Protein AF-A0A2N2MP91-F1 (afdb_monomer)

Radius of gyration: 28.56 Å; Cα contacts (8 Å, |Δi|>4): 167; chains: 1; bounding box: 73×35×79 Å

Structure (mmCIF, N/CA/C/O backbone):
data_AF-A0A2N2MP91-F1
#
_entry.id   AF-A0A2N2MP91-F1
#
loop_
_atom_site.group_PDB
_atom_site.id
_atom_site.type_symbol
_atom_site.label_atom_id
_atom_site.label_alt_id
_atom_site.label_comp_id
_atom_site.label_asym_id
_atom_site.label_entity_id
_atom_site.label_seq_id
_atom_site.pdbx_PDB_ins_code
_atom_site.Cartn_x
_atom_site.Cartn_y
_atom_site.Cartn_z
_atom_site.occupancy
_atom_site.B_iso_or_equiv
_atom_site.auth_seq_id
_atom_site.auth_comp_id
_atom_site.auth_asym_id
_atom_site.auth_atom_id
_atom_site.pdbx_PDB_model_num
ATOM 1 N N . VAL A 1 1 ? 3.089 -12.077 19.848 1.00 57.41 1 VAL A N 1
ATOM 2 C CA . VAL A 1 1 ? 3.506 -12.140 18.416 1.00 57.41 1 VAL A CA 1
ATOM 3 C C . VAL A 1 1 ? 3.934 -10.777 17.869 1.00 57.41 1 VAL A C 1
ATOM 5 O O . VAL A 1 1 ? 5.002 -10.706 17.272 1.00 57.41 1 VAL A O 1
ATOM 8 N N . ALA A 1 2 ? 3.186 -9.692 18.105 1.00 65.25 2 ALA A N 1
ATOM 9 C CA . ALA A 1 2 ? 3.577 -8.343 17.670 1.00 65.25 2 ALA A CA 1
ATOM 10 C C . ALA A 1 2 ? 4.986 -7.928 18.133 1.00 65.25 2 ALA A C 1
ATOM 12 O O . ALA A 1 2 ? 5.815 -7.537 17.311 1.00 65.25 2 ALA A O 1
ATOM 13 N N . ASN A 1 3 ? 5.299 -8.138 19.416 1.00 70.06 3 ASN A N 1
ATOM 14 C CA . ASN A 1 3 ? 6.624 -7.853 19.978 1.00 70.06 3 ASN A CA 1
ATOM 15 C C . ASN A 1 3 ? 7.754 -8.630 19.280 1.00 70.06 3 ASN A C 1
ATOM 17 O O . ASN A 1 3 ? 8.846 -8.097 19.103 1.00 70.06 3 ASN A O 1
ATOM 21 N N . HIS A 1 4 ? 7.496 -9.851 18.798 1.00 68.69 4 HIS A N 1
ATOM 22 C CA . HIS A 1 4 ? 8.467 -10.627 18.019 1.00 68.69 4 HIS A CA 1
ATOM 23 C C . HIS A 1 4 ? 8.709 -10.029 16.621 1.00 68.69 4 HIS A C 1
ATOM 25 O O . HIS A 1 4 ? 9.855 -9.900 16.196 1.00 68.69 4 HIS A O 1
ATOM 31 N N . ILE A 1 5 ? 7.652 -9.598 15.922 1.00 70.38 5 ILE A N 1
ATOM 32 C CA . ILE A 1 5 ? 7.752 -8.928 14.609 1.00 70.38 5 ILE A CA 1
ATOM 33 C C . ILE A 1 5 ? 8.513 -7.602 14.725 1.00 70.38 5 ILE A C 1
ATOM 35 O O . ILE A 1 5 ? 9.327 -7.266 13.864 1.00 70.38 5 ILE A O 1
ATOM 39 N N . ILE A 1 6 ? 8.286 -6.856 15.806 1.00 76.19 6 ILE A N 1
ATOM 40 C CA . ILE A 1 6 ? 8.938 -5.565 16.036 1.00 76.19 6 ILE A CA 1
ATOM 41 C C . ILE A 1 6 ? 10.420 -5.743 16.403 1.00 76.19 6 ILE A C 1
ATOM 43 O O . ILE A 1 6 ? 11.246 -4.955 15.942 1.00 76.19 6 ILE A O 1
ATOM 47 N N . SER A 1 7 ? 10.778 -6.781 17.168 1.00 72.38 7 SER A N 1
ATOM 48 C CA . SER A 1 7 ? 12.131 -6.969 17.728 1.00 72.38 7 SER A CA 1
ATOM 49 C C . SER A 1 7 ? 13.070 -7.873 16.918 1.00 72.38 7 SER A C 1
ATOM 51 O O . SER A 1 7 ? 14.279 -7.840 17.138 1.00 72.38 7 SER A O 1
ATOM 53 N N . MET A 1 8 ? 12.571 -8.662 15.960 1.00 77.19 8 MET A N 1
ATOM 54 C CA . MET A 1 8 ? 13.404 -9.617 15.211 1.00 77.19 8 MET A CA 1
ATOM 55 C C . MET A 1 8 ? 14.538 -8.955 14.408 1.00 77.19 8 MET A C 1
ATOM 57 O O . MET A 1 8 ? 14.463 -7.792 14.023 1.00 77.19 8 MET A O 1
ATOM 61 N N . LYS A 1 9 ? 15.6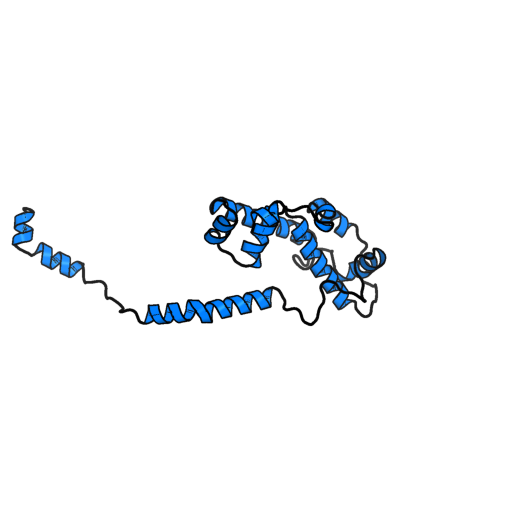02 -9.688 14.065 1.00 73.38 9 LYS A N 1
ATOM 62 C CA . LYS A 1 9 ? 16.703 -9.128 13.260 1.00 73.38 9 LYS A CA 1
ATOM 63 C C . LYS A 1 9 ? 16.199 -8.612 11.901 1.00 73.38 9 LYS A C 1
ATOM 65 O O . LYS A 1 9 ? 15.430 -9.297 11.226 1.00 73.38 9 LYS A O 1
ATOM 70 N N . LYS A 1 10 ? 16.628 -7.406 11.500 1.00 72.94 10 LYS A N 1
ATOM 71 C CA . LYS A 1 10 ? 16.296 -6.820 10.186 1.00 72.94 10 LYS A CA 1
ATOM 72 C C . LYS A 1 10 ? 16.736 -7.741 9.052 1.00 72.94 10 LYS A C 1
ATOM 74 O O . LYS A 1 10 ? 17.845 -8.280 9.077 1.00 72.94 10 LYS A O 1
ATOM 79 N N . ARG A 1 11 ? 15.873 -7.907 8.050 1.00 74.44 11 ARG A N 1
ATOM 80 C CA . ARG A 1 11 ? 16.184 -8.662 6.826 1.00 74.44 11 ARG A CA 1
ATOM 81 C C . ARG A 1 11 ? 16.702 -7.742 5.715 1.00 74.44 11 ARG A C 1
ATOM 83 O O . ARG A 1 11 ? 16.520 -6.531 5.771 1.00 74.44 11 ARG A O 1
ATOM 90 N N . LYS A 1 12 ? 17.309 -8.330 4.673 1.00 67.94 12 LYS A N 1
ATOM 91 C CA . LYS A 1 12 ? 17.984 -7.614 3.563 1.00 67.94 12 LYS A CA 1
ATOM 92 C C . LYS A 1 12 ? 17.154 -6.490 2.916 1.00 67.94 12 LYS A C 1
ATOM 94 O O . LYS A 1 12 ? 17.726 -5.510 2.456 1.00 67.94 12 LYS A O 1
ATOM 99 N N . PHE A 1 13 ? 15.827 -6.617 2.853 1.00 67.44 13 PHE A N 1
ATOM 100 C CA . PHE A 1 13 ? 14.965 -5.571 2.285 1.00 67.44 13 PHE A CA 1
ATOM 101 C C . PHE A 1 13 ? 14.770 -4.377 3.227 1.00 67.44 13 PHE A C 1
ATOM 103 O O . PHE A 1 13 ? 14.778 -3.244 2.764 1.00 67.44 13 PHE A O 1
ATOM 1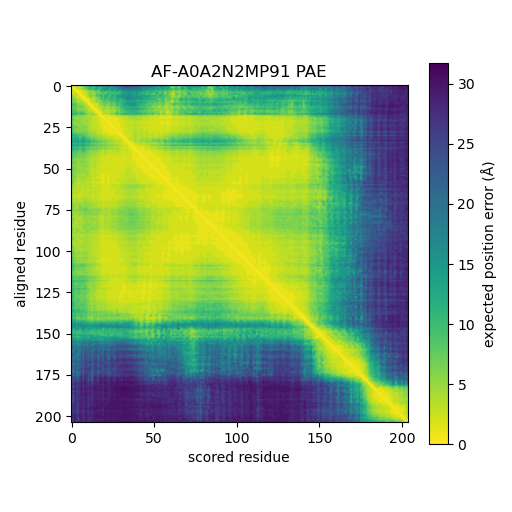10 N N . GLU A 1 14 ? 14.697 -4.605 4.542 1.00 68.81 14 GLU A N 1
ATOM 111 C CA . GLU A 1 14 ? 14.592 -3.539 5.556 1.00 68.81 14 GLU A CA 1
ATOM 112 C C . GLU A 1 14 ? 15.872 -2.706 5.683 1.00 68.81 14 GLU A C 1
ATOM 114 O O . GLU A 1 14 ? 15.853 -1.619 6.247 1.00 68.81 14 GLU A O 1
ATOM 119 N N . THR A 1 15 ? 17.005 -3.235 5.217 1.00 72.25 15 THR A N 1
ATOM 120 C CA . THR A 1 15 ? 18.270 -2.493 5.177 1.00 72.25 15 THR A CA 1
ATOM 121 C C . THR A 1 15 ? 18.437 -1.697 3.887 1.00 72.25 15 THR A C 1
ATOM 123 O O . THR A 1 15 ? 19.196 -0.736 3.879 1.00 72.25 15 THR A O 1
ATOM 126 N N . ARG A 1 16 ? 17.757 -2.095 2.802 1.00 71.81 16 ARG A N 1
ATOM 127 C CA . ARG A 1 16 ? 17.850 -1.451 1.480 1.00 71.81 16 ARG A CA 1
ATOM 128 C C . ARG A 1 16 ? 16.812 -0.347 1.275 1.00 71.81 16 ARG A C 1
ATOM 130 O O . ARG A 1 16 ? 17.097 0.601 0.563 1.00 71.81 16 ARG A O 1
ATOM 137 N N . ILE A 1 17 ? 15.632 -0.482 1.880 1.00 76.94 17 ILE A N 1
ATOM 138 C CA . ILE A 1 17 ? 14.547 0.504 1.829 1.00 76.94 17 ILE A CA 1
ATOM 139 C C . ILE A 1 17 ? 14.280 0.932 3.269 1.00 76.94 17 ILE A C 1
ATOM 141 O O . ILE A 1 17 ? 13.867 0.100 4.079 1.00 76.94 17 ILE A O 1
ATOM 145 N N . GLN A 1 18 ? 14.582 2.189 3.595 1.00 77.38 18 GLN A N 1
ATOM 146 C CA . GLN A 1 18 ? 14.573 2.676 4.980 1.00 77.38 18 GLN A CA 1
ATOM 147 C C . GLN A 1 18 ? 13.577 3.811 5.214 1.00 77.38 18 GLN A C 1
ATOM 149 O O . GLN A 1 18 ? 12.973 3.873 6.282 1.00 77.38 18 GLN A O 1
ATOM 154 N N . ASP A 1 19 ? 13.378 4.664 4.216 1.00 90.44 19 ASP A N 1
ATOM 155 C CA . ASP A 1 19 ? 12.538 5.851 4.294 1.00 90.44 19 ASP A CA 1
ATOM 156 C C . ASP A 1 19 ? 11.898 6.156 2.936 1.00 90.44 19 ASP A C 1
ATOM 158 O O . ASP A 1 19 ? 12.260 5.582 1.904 1.00 90.44 19 ASP A O 1
ATOM 162 N N . PHE A 1 20 ? 10.884 7.017 2.961 1.00 90.12 20 PHE A N 1
ATOM 163 C CA . PHE A 1 20 ? 10.125 7.373 1.770 1.00 90.12 20 PHE A CA 1
ATOM 164 C C . PHE A 1 20 ? 10.909 8.286 0.835 1.00 90.12 20 PHE A C 1
ATOM 166 O O . PHE A 1 20 ? 10.848 8.065 -0.368 1.00 90.12 20 PHE A O 1
ATOM 173 N N . ASP A 1 21 ? 11.644 9.265 1.363 1.00 94.00 21 ASP A N 1
ATOM 174 C CA . ASP A 1 21 ? 12.338 10.268 0.553 1.00 94.00 21 ASP A CA 1
ATOM 175 C C . ASP A 1 21 ? 13.370 9.600 -0.358 1.00 94.00 21 ASP A C 1
ATOM 177 O O . ASP A 1 21 ? 13.284 9.703 -1.578 1.00 94.00 21 ASP A O 1
ATOM 181 N N . THR A 1 22 ? 14.266 8.795 0.216 1.00 92.56 22 THR A N 1
ATOM 182 C CA . THR A 1 22 ? 15.289 8.055 -0.531 1.00 92.56 22 THR A CA 1
ATOM 183 C C . THR A 1 22 ? 14.655 7.117 -1.554 1.00 92.56 22 THR A C 1
ATOM 185 O O . THR A 1 22 ? 15.086 7.055 -2.704 1.00 92.56 22 THR A O 1
ATOM 188 N N . TYR A 1 23 ? 13.619 6.374 -1.155 1.00 90.12 23 TYR A N 1
ATOM 189 C CA . TYR A 1 23 ? 12.976 5.403 -2.036 1.00 90.12 23 TYR A CA 1
ATOM 190 C C . TYR A 1 23 ? 12.260 6.074 -3.215 1.00 90.12 23 TYR A C 1
ATOM 192 O O . TYR A 1 23 ? 12.375 5.617 -4.352 1.00 90.12 23 TYR A O 1
ATOM 200 N N . VAL A 1 24 ? 11.556 7.175 -2.959 1.00 91.12 24 VAL A N 1
ATOM 201 C CA . VAL A 1 24 ? 10.849 7.943 -3.983 1.00 91.12 24 VAL A CA 1
ATOM 202 C C . VAL A 1 24 ? 11.834 8.643 -4.914 1.00 91.12 24 VAL A C 1
ATOM 204 O O . VAL A 1 24 ? 11.686 8.506 -6.125 1.00 91.12 24 VAL A O 1
ATOM 207 N N . SER A 1 25 ? 12.883 9.283 -4.392 1.00 93.38 25 SER A N 1
ATOM 208 C CA . SER A 1 25 ? 13.921 9.901 -5.226 1.00 93.38 25 SER A CA 1
ATOM 209 C C . SER A 1 25 ? 14.614 8.885 -6.134 1.00 93.38 25 SER A C 1
ATOM 211 O O . SER A 1 25 ? 14.856 9.171 -7.304 1.00 93.38 25 SER A O 1
ATOM 213 N N . LEU A 1 26 ? 14.879 7.668 -5.638 1.00 90.50 26 LEU A N 1
ATOM 214 C CA . LEU A 1 26 ? 15.394 6.582 -6.474 1.00 90.50 26 LEU A CA 1
ATOM 215 C C . LEU A 1 26 ? 14.423 6.242 -7.602 1.00 90.50 26 LEU A C 1
ATOM 217 O O . LEU A 1 26 ? 14.852 6.110 -8.739 1.00 90.50 26 LEU A O 1
ATOM 221 N N . ILE A 1 27 ? 13.126 6.123 -7.303 1.00 89.75 27 ILE A N 1
ATOM 222 C CA . ILE A 1 27 ? 12.087 5.853 -8.302 1.00 89.75 27 ILE A CA 1
ATOM 223 C C . ILE A 1 27 ? 12.038 6.967 -9.349 1.00 89.75 27 ILE A C 1
ATOM 225 O O . ILE A 1 27 ? 11.935 6.658 -10.534 1.00 89.75 27 ILE A O 1
ATOM 229 N N . GLU A 1 28 ? 12.069 8.231 -8.943 1.00 91.94 28 GLU A N 1
ATOM 230 C CA . GLU A 1 28 ? 12.007 9.387 -9.845 1.00 91.94 28 GLU A CA 1
ATOM 231 C C . GLU A 1 28 ? 13.238 9.510 -10.743 1.00 91.94 28 GLU A C 1
ATOM 233 O O . GLU A 1 28 ? 13.107 9.931 -11.888 1.00 91.94 28 GLU A O 1
ATOM 238 N N . ALA A 1 29 ? 14.407 9.083 -10.264 1.00 92.56 29 ALA A N 1
ATOM 239 C CA . ALA A 1 29 ? 15.647 9.099 -11.034 1.00 92.56 29 ALA A CA 1
ATOM 240 C C . ALA A 1 29 ? 15.734 7.997 -12.108 1.00 92.56 29 ALA A C 1
ATOM 242 O O . ALA A 1 29 ? 16.631 8.041 -12.951 1.00 92.56 29 ALA A O 1
ATOM 243 N N . LEU A 1 30 ? 14.846 6.993 -12.086 1.00 91.12 30 LEU A N 1
ATOM 244 C CA . LEU A 1 30 ? 14.868 5.924 -13.086 1.00 91.12 30 LEU A CA 1
ATOM 245 C C . LEU A 1 30 ? 14.405 6.444 -14.456 1.00 91.12 30 LEU A C 1
ATOM 247 O O . LEU A 1 30 ? 13.352 7.087 -14.520 1.00 91.12 30 LEU A O 1
ATOM 251 N N . PRO A 1 31 ? 15.119 6.095 -15.544 1.00 92.81 31 PRO A N 1
ATOM 252 C CA . PRO A 1 31 ? 14.673 6.366 -16.904 1.00 92.81 31 PRO A CA 1
ATOM 253 C C . PRO A 1 31 ? 13.266 5.829 -17.179 1.00 92.81 31 PRO A C 1
ATOM 255 O O . PRO A 1 31 ? 12.840 4.820 -16.605 1.00 92.81 31 PRO A O 1
ATOM 258 N N . ASP A 1 32 ? 12.563 6.530 -18.064 1.00 92.19 32 ASP A N 1
ATOM 259 C CA . ASP A 1 32 ? 11.206 6.217 -18.500 1.00 92.19 32 ASP A CA 1
ATOM 260 C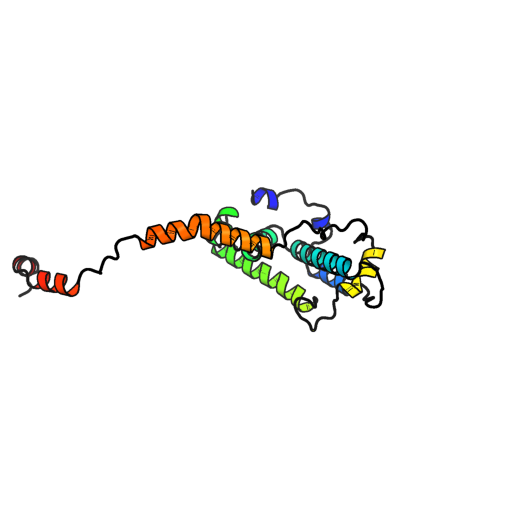 C . ASP A 1 32 ? 11.226 5.782 -19.977 1.00 92.19 32 ASP A C 1
ATOM 262 O O . ASP A 1 32 ? 11.118 6.601 -20.888 1.00 92.19 32 ASP A O 1
ATOM 266 N N . ASP A 1 33 ? 11.400 4.482 -20.212 1.00 91.81 33 ASP A N 1
ATOM 267 C CA . ASP A 1 33 ? 11.486 3.838 -21.527 1.00 91.81 33 ASP A CA 1
ATOM 268 C C . ASP A 1 33 ? 10.135 3.204 -21.922 1.00 91.81 33 ASP A C 1
ATOM 270 O O . ASP A 1 33 ? 10.011 1.985 -22.055 1.00 91.81 33 ASP A O 1
ATOM 274 N N . ARG A 1 34 ? 9.076 4.007 -22.094 1.00 84.75 34 ARG A N 1
ATOM 275 C CA . ARG A 1 34 ? 7.711 3.485 -22.383 1.00 84.75 34 ARG A CA 1
ATOM 276 C C . ARG A 1 34 ? 7.595 2.741 -23.709 1.00 84.75 34 ARG A C 1
ATOM 278 O O . ARG A 1 34 ? 6.727 1.871 -23.829 1.00 84.75 34 ARG A O 1
ATOM 285 N N . ASP A 1 35 ? 8.475 3.081 -24.647 1.00 88.50 35 ASP A N 1
ATOM 286 C CA . ASP A 1 35 ? 8.582 2.485 -25.980 1.00 88.50 35 ASP A CA 1
ATOM 287 C C . ASP A 1 35 ? 9.304 1.129 -25.961 1.00 88.50 35 ASP A C 1
ATOM 289 O O . ASP A 1 35 ? 9.373 0.441 -26.980 1.00 88.50 35 ASP A O 1
ATOM 293 N N . PHE A 1 36 ? 9.843 0.714 -24.808 1.00 91.88 36 PHE A N 1
ATOM 294 C CA . PHE A 1 36 ? 10.452 -0.598 -24.662 1.00 91.88 36 PHE A CA 1
ATOM 295 C C . PHE A 1 36 ? 9.417 -1.708 -24.895 1.00 91.88 36 PHE A C 1
ATOM 297 O O . PHE A 1 36 ? 8.456 -1.876 -24.136 1.00 91.88 36 PHE A O 1
ATOM 304 N N . ALA A 1 37 ? 9.641 -2.490 -25.950 1.00 91.44 37 ALA A N 1
ATOM 305 C CA . ALA A 1 37 ? 8.806 -3.623 -26.313 1.00 91.44 37 ALA A CA 1
ATOM 306 C C . ALA A 1 37 ? 9.313 -4.908 -25.644 1.00 91.44 37 ALA A C 1
ATOM 308 O O . ALA A 1 37 ? 10.474 -5.289 -25.792 1.00 91.44 37 ALA A O 1
ATOM 309 N N . HIS A 1 38 ? 8.422 -5.603 -24.938 1.00 93.00 38 HIS A N 1
ATOM 310 C CA . HIS A 1 38 ? 8.687 -6.907 -24.333 1.00 93.00 38 HIS A CA 1
ATOM 311 C C . HIS A 1 38 ? 7.420 -7.773 -24.418 1.00 93.00 38 HIS A C 1
ATOM 313 O O . HIS A 1 38 ? 6.336 -7.239 -24.177 1.00 93.00 38 HIS A O 1
ATOM 319 N N . PRO A 1 39 ? 7.511 -9.083 -24.723 1.00 92.06 39 PRO A N 1
ATOM 320 C CA . PRO A 1 39 ? 6.332 -9.954 -24.817 1.00 92.06 39 PRO A CA 1
ATOM 321 C C . PRO A 1 39 ? 5.510 -9.969 -23.518 1.00 92.06 39 PRO A C 1
ATOM 323 O O . PRO A 1 39 ? 4.294 -9.838 -23.556 1.00 92.06 39 PRO A O 1
ATOM 326 N N . ASP A 1 40 ? 6.180 -10.001 -22.363 1.00 90.81 40 ASP A N 1
ATOM 327 C CA . ASP A 1 40 ? 5.529 -10.028 -21.041 1.00 90.81 40 ASP A CA 1
ATOM 328 C C . ASP A 1 40 ? 5.289 -8.635 -20.423 1.00 90.81 40 ASP A C 1
ATOM 330 O O . ASP A 1 40 ? 5.242 -8.493 -19.200 1.00 90.81 40 ASP A O 1
ATOM 334 N N . ARG A 1 41 ? 5.193 -7.573 -21.236 1.00 90.56 41 ARG A N 1
ATOM 335 C CA . ARG A 1 41 ? 5.141 -6.171 -20.764 1.00 90.56 41 ARG A CA 1
ATOM 336 C C . ARG A 1 41 ? 4.092 -5.934 -19.674 1.00 90.56 41 ARG A C 1
ATOM 338 O O . ARG A 1 41 ? 4.391 -5.281 -18.678 1.00 90.56 41 ARG A O 1
ATOM 345 N N . GLU A 1 42 ? 2.888 -6.473 -19.838 1.00 87.62 42 GLU A N 1
ATOM 346 C CA . GLU A 1 42 ? 1.789 -6.299 -18.879 1.00 87.62 42 GLU A CA 1
ATOM 347 C C . GLU A 1 42 ? 2.079 -6.981 -17.536 1.00 87.62 42 GLU A C 1
ATOM 349 O O . GLU A 1 42 ? 1.944 -6.363 -16.477 1.00 87.62 42 GLU A O 1
ATOM 354 N N . ILE A 1 43 ? 2.561 -8.227 -17.579 1.00 86.88 43 ILE A N 1
ATOM 355 C CA . ILE A 1 43 ? 2.930 -9.003 -16.389 1.00 86.88 43 ILE A CA 1
ATOM 356 C C . ILE A 1 43 ? 4.061 -8.296 -15.636 1.00 86.88 43 ILE A C 1
ATOM 358 O O . ILE A 1 43 ? 3.991 -8.129 -14.419 1.00 86.88 43 ILE A O 1
ATOM 362 N N . LEU A 1 44 ? 5.082 -7.819 -16.353 1.00 89.50 44 LEU A N 1
ATOM 363 C CA . LEU A 1 44 ? 6.209 -7.099 -15.760 1.00 89.50 44 LEU A CA 1
ATOM 364 C C . LEU A 1 44 ? 5.792 -5.743 -15.174 1.00 89.50 44 LEU A C 1
ATOM 366 O O . LEU A 1 44 ? 6.281 -5.359 -14.109 1.00 89.50 44 LEU A O 1
ATOM 370 N N . ALA A 1 45 ? 4.864 -5.026 -15.812 1.00 89.38 45 ALA A N 1
ATOM 371 C CA . ALA A 1 45 ? 4.309 -3.794 -15.256 1.00 89.38 45 ALA A CA 1
ATOM 372 C C . ALA A 1 45 ? 3.556 -4.058 -13.941 1.00 89.38 45 ALA A C 1
ATOM 374 O O . ALA A 1 45 ? 3.702 -3.299 -12.979 1.00 89.38 45 ALA A O 1
ATOM 375 N N . GLU A 1 46 ? 2.782 -5.143 -13.864 1.00 84.31 46 GLU A N 1
ATOM 376 C CA . GLU A 1 46 ? 2.081 -5.550 -12.644 1.00 84.31 46 GLU A CA 1
ATOM 377 C C . GLU A 1 46 ? 3.037 -6.024 -11.538 1.00 84.31 46 GLU A C 1
ATOM 379 O O . GLU A 1 46 ? 2.867 -5.665 -10.367 1.00 84.31 46 GLU A O 1
ATOM 384 N N . GLU A 1 47 ? 4.082 -6.758 -11.909 1.00 84.50 47 GLU A N 1
ATOM 385 C CA . GLU A 1 47 ? 5.164 -7.180 -11.023 1.00 84.50 47 GLU A CA 1
ATOM 386 C C . GLU A 1 47 ? 5.857 -5.961 -10.389 1.00 84.50 47 GLU A C 1
ATOM 388 O O . GLU A 1 47 ? 6.040 -5.900 -9.169 1.00 84.50 47 GLU A O 1
ATOM 393 N N . LEU A 1 48 ? 6.177 -4.945 -11.200 1.00 87.75 48 LEU A N 1
ATOM 394 C CA . LEU A 1 48 ? 6.762 -3.687 -10.735 1.00 87.75 48 LEU A CA 1
ATOM 395 C C . LEU A 1 48 ? 5.813 -2.883 -9.860 1.00 87.75 48 LEU A C 1
ATOM 397 O O . LEU A 1 48 ? 6.228 -2.372 -8.821 1.00 87.75 48 LEU A O 1
ATOM 401 N N . LYS A 1 49 ? 4.540 -2.784 -10.245 1.00 86.06 49 LYS A N 1
ATOM 402 C CA . LYS A 1 49 ? 3.505 -2.121 -9.446 1.00 86.06 49 LYS A CA 1
ATOM 403 C C . LYS A 1 49 ? 3.413 -2.759 -8.060 1.00 86.06 49 LYS A C 1
ATOM 405 O O . LYS A 1 49 ? 3.472 -2.053 -7.055 1.00 86.06 49 LYS A O 1
ATOM 410 N N . THR A 1 50 ? 3.341 -4.087 -8.000 1.00 81.69 50 THR A N 1
ATOM 411 C CA . THR A 1 50 ? 3.260 -4.835 -6.739 1.00 81.69 50 THR A CA 1
ATOM 412 C C . THR A 1 50 ? 4.527 -4.664 -5.910 1.00 81.69 50 THR A C 1
ATOM 414 O O . THR A 1 50 ? 4.448 -4.312 -4.732 1.00 81.69 50 THR A O 1
ATOM 417 N N . GLY A 1 51 ? 5.700 -4.822 -6.526 1.00 82.19 51 GLY A N 1
ATOM 418 C CA . GLY A 1 51 ? 6.984 -4.593 -5.867 1.00 82.19 51 GLY A CA 1
ATOM 419 C C . GLY A 1 51 ? 7.119 -3.174 -5.316 1.00 82.19 51 GLY A C 1
ATOM 420 O O . GLY A 1 51 ? 7.589 -2.996 -4.194 1.00 82.19 51 GLY A O 1
ATOM 421 N N . CYS A 1 52 ? 6.636 -2.173 -6.054 1.00 85.56 52 CYS A N 1
ATOM 422 C CA . CYS A 1 52 ? 6.657 -0.779 -5.632 1.00 85.56 52 CYS A CA 1
ATOM 423 C C . CYS A 1 52 ? 5.760 -0.535 -4.412 1.00 85.56 52 CYS A C 1
ATOM 425 O O . CYS A 1 52 ? 6.218 0.059 -3.437 1.00 85.56 52 CYS A O 1
ATOM 427 N N . VAL A 1 53 ? 4.527 -1.057 -4.415 1.00 84.12 53 VAL A N 1
ATOM 428 C CA . VAL A 1 53 ? 3.612 -0.981 -3.260 1.00 84.12 53 VAL A CA 1
ATOM 429 C C . VAL A 1 53 ? 4.219 -1.660 -2.030 1.00 84.12 53 VAL A C 1
ATOM 431 O O . VAL A 1 53 ? 4.159 -1.110 -0.929 1.00 84.12 53 VAL A O 1
ATOM 434 N N . MET A 1 54 ? 4.862 -2.819 -2.206 1.00 84.25 54 MET A N 1
ATOM 435 C CA . MET A 1 54 ? 5.591 -3.476 -1.120 1.00 84.25 54 MET A CA 1
ATOM 436 C C . MET A 1 54 ? 6.751 -2.609 -0.622 1.00 84.25 54 MET A C 1
ATOM 438 O O . MET A 1 54 ? 6.916 -2.461 0.585 1.00 84.25 54 MET A O 1
ATOM 442 N N . GLY A 1 55 ? 7.512 -1.976 -1.519 1.00 84.38 55 GLY A N 1
ATOM 443 C CA . GLY A 1 55 ? 8.564 -1.024 -1.160 1.00 84.38 55 GLY A CA 1
ATOM 444 C C . GLY A 1 55 ? 8.050 0.161 -0.337 1.00 84.38 55 GLY A C 1
ATOM 445 O O . GLY A 1 55 ? 8.623 0.456 0.707 1.00 84.38 55 GLY A O 1
ATOM 446 N N . MET A 1 56 ? 6.908 0.750 -0.709 1.00 84.88 56 MET A N 1
ATOM 447 C CA . MET A 1 56 ? 6.272 1.832 0.062 1.00 84.88 56 MET A CA 1
ATOM 448 C C . MET A 1 56 ? 5.901 1.395 1.487 1.00 84.88 56 MET A C 1
ATOM 450 O O . MET A 1 56 ? 6.077 2.155 2.438 1.00 84.88 56 MET A O 1
ATOM 454 N N . LEU A 1 57 ? 5.433 0.154 1.670 1.00 85.69 57 LEU A N 1
ATOM 455 C CA . LEU A 1 57 ? 5.197 -0.403 3.008 1.00 85.69 57 LEU A CA 1
ATOM 456 C C . LEU A 1 57 ? 6.500 -0.576 3.796 1.00 85.69 57 LEU A C 1
ATOM 458 O O . LEU A 1 57 ? 6.504 -0.430 5.022 1.00 85.69 57 LEU A O 1
ATOM 462 N N . MET A 1 58 ? 7.607 -0.886 3.116 1.00 85.50 58 MET A N 1
ATOM 463 C CA . MET A 1 58 ? 8.915 -1.036 3.753 1.00 85.50 58 MET A CA 1
ATOM 464 C C . MET A 1 58 ? 9.487 0.290 4.268 1.00 85.50 58 MET A C 1
ATOM 466 O O . MET A 1 58 ? 10.220 0.258 5.254 1.00 85.50 58 MET A O 1
ATOM 470 N N . CYS A 1 59 ? 9.094 1.427 3.689 1.00 88.12 59 CYS A N 1
ATOM 471 C CA . CYS A 1 59 ? 9.458 2.767 4.165 1.00 88.12 59 CYS A CA 1
ATOM 472 C C . CYS A 1 59 ? 8.819 3.136 5.518 1.00 88.12 59 CYS A C 1
ATOM 474 O O . CYS A 1 59 ? 9.321 4.010 6.222 1.00 88.12 59 CYS A O 1
ATOM 476 N N . LEU A 1 60 ? 7.717 2.484 5.914 1.00 87.56 60 LEU A N 1
ATOM 477 C CA . LEU A 1 60 ? 7.203 2.603 7.280 1.00 87.56 60 LEU A CA 1
ATOM 478 C C . LEU A 1 60 ? 8.122 1.863 8.252 1.00 87.56 60 LEU A C 1
ATOM 480 O O . LEU A 1 60 ? 8.590 0.751 7.966 1.00 87.56 60 LEU A O 1
ATOM 484 N N . ASN A 1 61 ? 8.293 2.419 9.456 1.00 90.38 61 ASN A N 1
ATOM 485 C CA . ASN A 1 61 ? 8.918 1.657 10.532 1.00 90.38 61 ASN A CA 1
ATOM 486 C C . ASN A 1 61 ? 8.044 0.442 10.895 1.00 90.38 61 ASN A C 1
ATOM 488 O O . ASN A 1 61 ? 6.867 0.371 10.547 1.00 90.38 61 ASN A O 1
ATOM 492 N N . ARG A 1 62 ? 8.607 -0.547 11.590 1.00 88.44 62 ARG A N 1
ATOM 493 C CA . ARG A 1 62 ? 7.911 -1.822 11.840 1.00 88.44 62 ARG A CA 1
ATOM 494 C C . ARG A 1 62 ? 6.580 -1.667 12.565 1.00 88.44 62 ARG A C 1
ATOM 496 O O . ARG A 1 62 ? 5.620 -2.333 12.192 1.00 88.44 62 ARG A O 1
ATOM 503 N N . THR A 1 63 ? 6.525 -0.801 13.572 1.00 90.75 63 THR A N 1
ATOM 504 C CA . THR A 1 63 ? 5.302 -0.551 14.338 1.00 90.75 63 THR A CA 1
ATOM 505 C C . THR A 1 63 ? 4.252 0.113 13.458 1.00 90.75 63 THR A C 1
ATOM 507 O O . THR A 1 63 ? 3.124 -0.363 13.390 1.00 90.75 63 THR A O 1
ATOM 510 N N . GLU A 1 64 ? 4.629 1.154 12.715 1.00 91.38 64 GLU A N 1
ATOM 511 C CA . GLU A 1 64 ? 3.752 1.825 11.750 1.00 91.38 64 GLU A CA 1
ATOM 512 C C . GLU A 1 64 ? 3.245 0.859 10.674 1.00 91.38 64 GLU A C 1
ATOM 514 O O . GLU A 1 64 ? 2.053 0.837 10.377 1.00 91.38 64 GLU A O 1
ATOM 519 N N . ARG A 1 65 ? 4.124 0.009 10.134 1.00 90.00 65 ARG A N 1
ATOM 520 C CA . ARG A 1 65 ? 3.780 -1.008 9.135 1.00 90.00 65 ARG A CA 1
ATOM 521 C C . ARG A 1 65 ? 2.790 -2.020 9.691 1.00 90.00 65 ARG A C 1
ATOM 523 O O . ARG A 1 65 ? 1.816 -2.342 9.020 1.00 90.00 65 ARG A O 1
ATOM 530 N N . LEU A 1 66 ? 3.016 -2.508 10.908 1.00 89.38 66 LEU A N 1
ATOM 531 C CA . LEU A 1 66 ? 2.123 -3.466 11.551 1.00 89.38 66 LEU A CA 1
ATOM 532 C C . LEU A 1 66 ? 0.751 -2.839 11.827 1.00 89.38 66 LEU A C 1
ATOM 534 O O . LEU A 1 66 ? -0.265 -3.435 11.485 1.00 89.38 66 LEU A O 1
ATOM 538 N N . VAL A 1 67 ? 0.715 -1.612 12.354 1.00 91.38 67 VAL A N 1
ATOM 539 C CA . VAL A 1 67 ? -0.530 -0.856 12.551 1.00 91.38 67 VAL A CA 1
ATOM 540 C C . VAL A 1 67 ? -1.255 -0.634 11.221 1.00 91.38 67 VAL A C 1
ATOM 542 O O . VAL A 1 67 ? -2.464 -0.840 11.149 1.00 91.38 67 VAL A O 1
ATOM 545 N N . PHE A 1 68 ? -0.537 -0.244 10.164 1.00 87.19 68 PHE A N 1
ATOM 546 C CA . PHE A 1 68 ? -1.112 -0.040 8.836 1.00 87.19 68 PHE A CA 1
ATOM 547 C C . PHE A 1 68 ? -1.702 -1.336 8.272 1.00 87.19 68 PHE A C 1
ATOM 549 O O . PHE A 1 68 ? -2.840 -1.331 7.818 1.00 87.19 68 PHE A O 1
ATOM 556 N N . LEU A 1 69 ? -0.980 -2.457 8.340 1.00 82.81 69 LEU A N 1
ATOM 557 C CA . LEU A 1 69 ? -1.492 -3.746 7.873 1.00 82.81 69 LEU A CA 1
ATOM 558 C C . LEU A 1 69 ? -2.738 -4.171 8.660 1.00 82.81 69 LEU A C 1
ATOM 560 O O . LEU A 1 69 ? -3.754 -4.503 8.059 1.00 82.81 69 LEU A O 1
ATOM 564 N N . LEU A 1 70 ? -2.704 -4.095 9.992 1.00 83.44 70 LEU A N 1
ATOM 565 C CA . LEU A 1 70 ? -3.845 -4.473 10.829 1.00 83.44 70 LEU A CA 1
ATOM 566 C C . LEU A 1 70 ? -5.062 -3.579 10.567 1.00 83.44 70 LEU A C 1
ATOM 568 O O . LEU A 1 70 ? -6.147 -4.080 10.296 1.00 83.44 70 LEU A O 1
ATOM 572 N N . GLY A 1 71 ? -4.892 -2.258 10.620 1.00 81.44 71 GLY A N 1
ATOM 573 C CA . GLY A 1 71 ? -6.017 -1.324 10.576 1.00 81.44 71 GLY A CA 1
ATOM 574 C C . GLY A 1 71 ? -6.443 -0.871 9.177 1.00 81.44 71 GLY A C 1
ATOM 575 O O . GLY A 1 71 ? -7.601 -0.517 8.979 1.00 81.44 71 GLY A O 1
ATOM 576 N N . ALA A 1 72 ? -5.537 -0.807 8.199 1.00 77.38 72 ALA A N 1
ATOM 577 C CA . ALA A 1 72 ? -5.849 -0.354 6.837 1.00 77.38 72 ALA A CA 1
ATOM 578 C C . ALA A 1 72 ? -6.057 -1.505 5.851 1.00 77.38 72 ALA A C 1
ATOM 580 O O . ALA A 1 72 ? -6.858 -1.343 4.938 1.00 77.38 72 ALA A O 1
ATOM 581 N N . VAL A 1 73 ? -5.367 -2.638 6.028 1.00 76.12 73 VAL A N 1
ATOM 582 C CA . VAL A 1 73 ? -5.515 -3.798 5.135 1.00 76.12 73 VAL A CA 1
ATOM 583 C C . VAL A 1 73 ? -6.508 -4.804 5.707 1.00 76.12 73 VAL A C 1
ATOM 585 O O . VAL A 1 73 ? -7.447 -5.170 5.018 1.00 76.12 73 VAL A O 1
ATOM 588 N N . PHE A 1 74 ? -6.358 -5.210 6.969 1.00 77.81 74 PHE A N 1
ATOM 589 C CA . PHE A 1 74 ? -7.228 -6.223 7.584 1.00 77.81 74 PHE A CA 1
ATOM 590 C C . PHE A 1 74 ? -8.469 -5.660 8.290 1.00 77.81 74 PHE A C 1
ATOM 592 O O . PHE A 1 74 ? -9.265 -6.431 8.814 1.00 77.81 74 PHE A O 1
ATOM 599 N N . GLY A 1 75 ? -8.640 -4.335 8.336 1.00 78.12 75 GLY A N 1
ATOM 600 C CA . GLY A 1 75 ? -9.826 -3.703 8.926 1.00 78.12 75 GLY A CA 1
ATOM 601 C C . GLY A 1 75 ? -9.978 -3.897 10.441 1.00 78.12 75 GLY A C 1
ATOM 602 O O . GLY A 1 75 ? -11.071 -3.726 10.973 1.00 78.12 75 GLY A O 1
ATOM 603 N N . ILE A 1 76 ? -8.900 -4.241 11.152 1.00 84.25 76 ILE A N 1
ATOM 604 C CA . ILE A 1 76 ? -8.928 -4.469 12.599 1.00 84.25 76 ILE A CA 1
ATOM 605 C C . ILE A 1 76 ? -9.294 -3.177 13.339 1.00 84.25 76 ILE A C 1
ATOM 607 O O . ILE A 1 76 ? -8.740 -2.103 13.075 1.00 84.25 76 ILE A O 1
ATOM 611 N N . THR A 1 77 ? -10.217 -3.295 14.297 1.00 85.25 77 THR A N 1
ATOM 612 C CA . THR A 1 77 ? -10.669 -2.174 15.128 1.00 85.25 77 THR A CA 1
ATOM 613 C C . THR A 1 77 ? -9.561 -1.681 16.055 1.00 85.25 77 THR A C 1
ATOM 615 O O . THR A 1 77 ? -8.612 -2.394 16.381 1.00 85.25 77 THR A O 1
ATOM 618 N N . ASP A 1 78 ? -9.689 -0.446 16.531 1.00 85.81 78 ASP A N 1
ATOM 619 C CA . ASP A 1 78 ? -8.731 0.120 17.476 1.00 85.81 78 ASP A CA 1
ATOM 620 C C . ASP A 1 78 ? -8.715 -0.603 18.827 1.00 85.81 78 ASP A C 1
ATOM 622 O O . ASP A 1 78 ? -7.675 -0.623 19.470 1.00 85.81 78 ASP A O 1
ATOM 626 N N . ALA A 1 79 ? -9.827 -1.208 19.251 1.00 89.50 79 ALA A N 1
ATOM 627 C CA . ALA A 1 79 ? -9.889 -2.014 20.461 1.00 89.50 79 ALA A CA 1
ATOM 628 C C . ALA A 1 79 ? -8.987 -3.251 20.354 1.00 89.50 79 ALA A C 1
ATOM 630 O O . ALA A 1 79 ? -8.099 -3.421 21.186 1.00 89.50 79 ALA A O 1
ATOM 631 N N . VAL A 1 80 ? -9.164 -4.044 19.294 1.00 87.81 80 VAL A N 1
ATOM 632 C CA . VAL A 1 80 ? -8.393 -5.275 19.059 1.00 87.81 80 VAL A CA 1
ATOM 633 C C . VAL A 1 80 ? -6.937 -4.952 18.721 1.00 87.81 80 VAL A C 1
ATOM 635 O O . VAL A 1 80 ? -6.012 -5.564 19.247 1.00 87.81 80 VAL A O 1
ATOM 638 N N . GLY A 1 81 ? -6.709 -3.955 17.863 1.00 88.81 81 GLY A N 1
ATOM 639 C CA . GLY A 1 81 ? -5.364 -3.551 17.463 1.00 88.81 81 GLY A CA 1
ATOM 640 C C . GLY A 1 81 ? -4.539 -2.972 18.615 1.00 88.81 81 GLY A C 1
ATOM 641 O O . GLY A 1 81 ? -3.333 -3.203 18.677 1.00 88.81 81 GLY A O 1
ATOM 642 N N . ALA A 1 82 ? -5.174 -2.240 19.535 1.00 91.75 82 ALA A N 1
ATOM 643 C CA . ALA A 1 82 ? -4.511 -1.697 20.717 1.00 91.75 82 ALA A CA 1
ATOM 644 C C . ALA A 1 82 ? -4.132 -2.784 21.724 1.00 91.75 82 ALA A C 1
ATOM 646 O O . ALA A 1 82 ? -3.018 -2.753 22.240 1.00 91.75 82 ALA A O 1
ATOM 647 N N . GLU A 1 83 ? -5.017 -3.756 21.952 1.00 89.50 83 GLU A N 1
ATOM 648 C CA . GLU A 1 83 ? -4.735 -4.920 22.795 1.00 89.50 83 GLU A CA 1
ATOM 649 C C . GLU A 1 83 ? -3.569 -5.742 22.232 1.00 89.50 83 GLU A C 1
ATOM 651 O O . GLU A 1 83 ? -2.593 -5.998 22.932 1.00 89.50 83 GLU A O 1
ATOM 656 N N . LEU A 1 84 ? -3.604 -6.060 20.933 1.00 89.12 84 LEU A N 1
ATOM 657 C CA . LEU A 1 84 ? -2.575 -6.867 20.269 1.00 89.12 84 LEU A CA 1
ATOM 658 C C . LEU A 1 84 ? -1.183 -6.212 20.275 1.00 89.12 84 LEU A C 1
ATOM 660 O O . LEU A 1 84 ? -0.169 -6.913 20.215 1.00 89.12 84 LEU A O 1
ATOM 664 N N . LEU A 1 85 ? -1.136 -4.877 20.300 1.00 87.88 85 LEU A N 1
ATOM 665 C CA . LEU A 1 85 ? 0.097 -4.088 20.313 1.00 87.88 85 LEU A CA 1
ATOM 666 C C . LEU A 1 85 ? 0.469 -3.548 21.698 1.00 87.88 85 LEU A C 1
ATOM 668 O O . LEU A 1 85 ? 1.463 -2.833 21.789 1.00 87.88 85 LEU A O 1
ATOM 672 N N . GLU A 1 86 ? -0.302 -3.861 22.743 1.00 91.69 86 GLU A N 1
ATOM 673 C CA . GLU A 1 86 ? -0.081 -3.377 24.114 1.00 91.69 86 GLU A CA 1
ATOM 674 C C . GLU A 1 86 ? 0.036 -1.834 24.191 1.00 91.69 86 GLU A C 1
ATOM 676 O O . GLU A 1 86 ? 0.873 -1.267 24.893 1.00 91.69 86 GLU A O 1
ATOM 681 N N . VAL A 1 87 ? -0.820 -1.123 23.446 1.00 92.88 87 VAL A N 1
ATOM 682 C CA . VAL A 1 87 ? -0.901 0.351 23.433 1.00 92.88 87 VAL A CA 1
ATOM 683 C C . VAL A 1 87 ? -2.306 0.830 23.796 1.00 92.88 87 VAL A C 1
ATOM 685 O O . VAL A 1 87 ? -3.255 0.058 23.845 1.00 92.88 87 VAL A O 1
ATOM 688 N N . SER A 1 88 ? -2.494 2.134 24.012 1.00 96.94 88 SER A N 1
ATOM 689 C CA . SER A 1 88 ? -3.847 2.684 24.154 1.00 96.94 88 SER A CA 1
ATOM 690 C C . SER A 1 88 ? -4.582 2.745 22.806 1.00 96.94 88 SER A C 1
ATOM 692 O O . SER A 1 88 ? -3.970 2.998 21.764 1.00 96.94 88 SER A O 1
ATOM 694 N N . LYS A 1 89 ? -5.920 2.625 22.821 1.00 97.19 89 LYS A N 1
ATOM 695 C CA . LYS A 1 89 ? -6.774 2.795 21.621 1.00 97.19 89 LYS A CA 1
ATOM 696 C C . LYS A 1 89 ? -6.495 4.116 20.898 1.00 97.19 89 LYS A C 1
ATOM 698 O O . LYS A 1 89 ? -6.374 4.165 19.676 1.00 97.19 89 LYS A O 1
ATOM 703 N N . ALA A 1 90 ? -6.321 5.197 21.661 1.00 97.19 90 ALA A N 1
ATOM 704 C CA . ALA A 1 90 ? -5.983 6.509 21.117 1.00 97.19 90 ALA A CA 1
ATOM 705 C C . ALA A 1 90 ? -4.617 6.521 20.410 1.00 97.19 90 ALA A C 1
ATOM 707 O O . ALA A 1 90 ? -4.488 7.140 19.351 1.00 97.19 90 ALA A O 1
ATOM 708 N N . ASN A 1 91 ? -3.614 5.829 20.962 1.00 97.00 91 ASN A N 1
ATOM 709 C CA . ASN A 1 91 ? -2.304 5.709 20.329 1.00 97.00 91 ASN A CA 1
ATOM 710 C C . ASN A 1 91 ? -2.385 4.892 19.030 1.00 97.00 91 ASN A C 1
ATOM 712 O O . ASN A 1 91 ? -1.878 5.339 18.003 1.00 97.00 91 ASN A O 1
ATOM 716 N N . PHE A 1 92 ? -3.105 3.764 19.037 1.00 95.69 92 PHE A N 1
ATOM 717 C CA . PHE A 1 92 ? -3.343 2.958 17.834 1.00 95.69 92 PHE A CA 1
ATOM 718 C C . PHE A 1 92 ? -3.974 3.786 16.705 1.00 95.69 92 PHE A C 1
ATOM 720 O O . PHE A 1 92 ? -3.427 3.851 15.602 1.00 95.69 92 PHE A O 1
ATOM 727 N N . ARG A 1 93 ? -5.070 4.508 16.992 1.00 94.94 93 ARG A N 1
ATOM 728 C CA . ARG A 1 93 ? -5.738 5.381 16.007 1.00 94.94 93 ARG A CA 1
ATOM 729 C C . ARG A 1 93 ? -4.803 6.456 15.451 1.00 94.94 93 ARG A C 1
ATOM 731 O O . ARG A 1 93 ? -4.797 6.695 14.243 1.00 94.94 93 ARG A O 1
ATOM 738 N N . LYS A 1 94 ? -3.997 7.094 16.309 1.00 97.75 94 LYS A N 1
ATOM 739 C CA . LYS A 1 94 ? -3.018 8.108 15.883 1.00 97.75 94 LYS A CA 1
ATOM 740 C C . LYS A 1 94 ? -1.942 7.512 14.973 1.00 97.75 94 LYS A C 1
ATOM 742 O O . LYS A 1 94 ? -1.658 8.100 13.932 1.00 97.75 94 LYS A O 1
ATOM 747 N N . MET A 1 95 ? -1.366 6.362 15.329 1.00 97.25 95 MET A N 1
ATOM 748 C CA . MET A 1 95 ? -0.368 5.678 14.498 1.00 97.25 95 MET A CA 1
ATOM 749 C C . MET A 1 95 ? -0.946 5.265 13.141 1.00 97.25 95 MET A C 1
ATOM 751 O O . MET A 1 95 ? -0.309 5.495 12.113 1.00 97.25 95 MET A O 1
ATOM 755 N N . LEU A 1 96 ? -2.169 4.727 13.120 1.00 93.31 96 LEU A N 1
ATOM 756 C CA . LEU A 1 96 ? -2.845 4.319 11.889 1.00 93.31 96 LEU A CA 1
ATOM 757 C C . LEU A 1 96 ? -3.110 5.509 10.967 1.00 93.31 96 LEU A C 1
ATOM 759 O O . LEU A 1 96 ? -2.775 5.458 9.786 1.00 93.31 96 LEU A O 1
ATOM 763 N N . SER A 1 97 ? -3.663 6.593 11.516 1.00 92.69 97 SER A N 1
ATOM 764 C CA . SER A 1 97 ? -3.919 7.829 10.770 1.00 92.69 97 SER A CA 1
ATOM 765 C C . SER A 1 97 ? -2.634 8.393 10.155 1.00 92.69 97 SER A C 1
ATOM 767 O O . SER A 1 97 ? -2.575 8.633 8.949 1.00 92.69 97 SER A O 1
ATOM 769 N N . ARG A 1 98 ? -1.560 8.503 10.950 1.00 94.25 98 ARG A N 1
ATOM 770 C CA . ARG A 1 98 ? -0.253 8.979 10.470 1.00 94.25 98 ARG A CA 1
ATOM 771 C C . ARG A 1 98 ? 0.334 8.076 9.388 1.00 94.25 98 ARG A C 1
ATOM 773 O O . ARG A 1 98 ? 0.843 8.584 8.396 1.00 94.25 98 ARG A O 1
ATOM 780 N N . SER A 1 99 ? 0.243 6.757 9.551 1.00 89.00 99 SER A N 1
ATOM 781 C CA . SER A 1 99 ? 0.781 5.796 8.578 1.00 89.00 99 SER A CA 1
ATOM 782 C C . SER A 1 99 ? 0.027 5.856 7.246 1.00 89.00 99 SER A C 1
ATOM 784 O O . SER A 1 99 ? 0.658 5.856 6.190 1.00 89.00 99 SER A O 1
ATOM 786 N N . ARG A 1 100 ? -1.310 5.985 7.287 1.00 85.88 100 ARG A N 1
ATOM 787 C CA . ARG A 1 100 ? -2.146 6.211 6.095 1.00 85.88 100 ARG A CA 1
ATOM 788 C C . ARG A 1 100 ? -1.757 7.497 5.380 1.00 85.88 100 ARG A C 1
ATOM 790 O O . ARG A 1 100 ? -1.541 7.467 4.173 1.00 85.88 100 ARG A O 1
ATOM 797 N N . LEU A 1 101 ? -1.628 8.594 6.128 1.00 87.62 101 LEU A N 1
ATOM 798 C CA . LEU A 1 101 ? -1.260 9.888 5.564 1.00 87.62 101 LEU A CA 1
ATOM 799 C C . LEU A 1 101 ? 0.128 9.850 4.917 1.00 87.62 101 LEU A C 1
ATOM 801 O O . LEU A 1 101 ? 0.263 10.317 3.797 1.00 87.62 101 LEU A O 1
ATOM 805 N N . LYS A 1 102 ? 1.134 9.248 5.568 1.00 87.94 102 LYS A N 1
ATOM 806 C CA . LYS A 1 102 ? 2.483 9.096 4.993 1.00 87.94 102 LYS A CA 1
ATOM 807 C C . LYS A 1 102 ? 2.436 8.382 3.642 1.00 87.94 102 LYS A C 1
ATOM 809 O O . LYS A 1 102 ? 2.841 8.962 2.641 1.00 87.94 102 LYS A O 1
ATOM 814 N N . ILE A 1 103 ? 1.902 7.157 3.602 1.00 85.62 103 ILE A N 1
ATOM 815 C CA . ILE A 1 103 ? 1.829 6.378 2.356 1.00 85.62 103 ILE A CA 1
ATOM 816 C C . ILE A 1 103 ? 1.069 7.154 1.280 1.00 85.62 103 ILE A C 1
ATOM 818 O O . ILE A 1 103 ? 1.558 7.273 0.157 1.00 85.62 103 ILE A O 1
ATOM 822 N N . TYR A 1 104 ? -0.098 7.705 1.628 1.00 85.44 104 TYR A N 1
ATOM 823 C CA . TYR A 1 104 ? -0.917 8.453 0.684 1.00 85.44 104 TYR A CA 1
ATOM 824 C C . TYR A 1 104 ? -0.177 9.667 0.124 1.00 85.44 104 TYR A C 1
ATOM 826 O O . TYR A 1 104 ? -0.123 9.805 -1.090 1.00 85.44 104 TYR A O 1
ATOM 834 N N . SER A 1 105 ? 0.428 10.510 0.963 1.00 82.50 105 SER A N 1
ATOM 835 C CA . SER A 1 105 ? 1.094 11.737 0.514 1.00 82.50 105 SER A CA 1
ATOM 836 C C . SER A 1 105 ? 2.213 11.457 -0.489 1.00 82.50 105 SER A C 1
ATOM 838 O O . SER A 1 105 ? 2.234 12.069 -1.555 1.00 82.50 105 SER A O 1
ATOM 840 N N . TYR A 1 106 ? 3.093 10.490 -0.205 1.00 88.19 106 TYR A N 1
ATOM 841 C CA . TYR A 1 106 ? 4.179 10.145 -1.128 1.00 88.19 106 TYR A CA 1
ATOM 842 C C . TYR A 1 106 ? 3.662 9.500 -2.418 1.00 88.19 106 TYR A C 1
ATOM 844 O O . TYR A 1 106 ? 4.071 9.882 -3.514 1.00 88.19 106 TYR A O 1
ATOM 852 N N . MET A 1 107 ? 2.723 8.551 -2.324 1.00 82.81 107 MET A N 1
ATOM 853 C CA . MET A 1 107 ? 2.167 7.926 -3.528 1.00 82.81 107 MET A CA 1
ATOM 854 C C . MET A 1 107 ? 1.357 8.919 -4.370 1.00 82.81 107 MET A C 1
ATOM 856 O O . MET A 1 107 ? 1.434 8.874 -5.593 1.00 82.81 107 MET A O 1
ATOM 860 N N . ASN A 1 108 ? 0.613 9.830 -3.745 1.00 83.56 108 ASN A N 1
ATOM 861 C CA . ASN A 1 108 ? -0.150 10.874 -4.424 1.00 83.56 108 ASN A CA 1
ATOM 862 C C . ASN A 1 108 ? 0.752 11.919 -5.097 1.00 83.56 108 ASN A C 1
ATOM 864 O O . ASN A 1 108 ? 0.329 12.518 -6.083 1.00 83.56 108 ASN A O 1
ATOM 868 N N . GLY A 1 109 ? 1.974 12.123 -4.599 1.00 84.56 109 GLY A N 1
ATOM 869 C CA . GLY A 1 109 ? 2.961 13.015 -5.213 1.00 84.56 109 GLY A CA 1
ATOM 870 C C . GLY A 1 109 ? 3.647 12.437 -6.454 1.00 84.56 109 GLY A C 1
ATOM 871 O O . GLY A 1 109 ? 4.037 13.201 -7.327 1.00 84.56 109 GLY A O 1
ATOM 872 N N . VAL A 1 110 ? 3.770 11.105 -6.561 1.00 88.50 110 VAL A N 1
ATOM 873 C CA . VAL A 1 110 ? 4.619 10.480 -7.600 1.00 88.50 110 VAL A CA 1
ATOM 874 C C . VAL A 1 110 ? 3.924 9.414 -8.449 1.00 88.50 110 VAL A C 1
ATOM 876 O O . VAL A 1 110 ? 4.216 9.283 -9.635 1.00 88.50 110 VAL A O 1
ATOM 879 N N . CYS A 1 111 ? 2.994 8.632 -7.901 1.00 85.38 111 CYS A N 1
ATOM 880 C CA . CYS A 1 111 ? 2.428 7.461 -8.575 1.00 85.38 111 CYS A CA 1
ATOM 881 C C . CYS A 1 111 ? 1.181 7.798 -9.406 1.00 85.38 111 CYS A C 1
ATOM 883 O O . CYS A 1 111 ? 0.218 8.364 -8.885 1.00 85.38 111 CYS A O 1
ATOM 885 N N . CYS A 1 112 ? 1.144 7.366 -10.673 1.00 86.38 112 CYS A N 1
ATOM 886 C CA . CYS A 1 112 ? -0.005 7.593 -11.557 1.00 86.38 112 CYS A CA 1
ATOM 887 C C . CYS A 1 112 ? -1.258 6.790 -11.198 1.00 86.38 112 CYS A C 1
ATOM 889 O O . CYS A 1 112 ? -2.368 7.172 -11.561 1.00 86.38 112 CYS A O 1
ATOM 891 N N . HIS A 1 113 ? -1.087 5.661 -10.506 1.00 83.38 113 HIS A N 1
ATOM 892 C CA . HIS A 1 113 ? -2.200 4.815 -10.077 1.00 83.38 113 HIS A CA 1
ATOM 893 C C . HIS A 1 113 ? -2.971 5.425 -8.902 1.00 83.38 113 HIS A C 1
ATOM 895 O O . HIS A 1 113 ? -4.114 5.044 -8.673 1.00 83.38 113 HIS A O 1
ATOM 901 N N . VAL A 1 114 ? -2.356 6.367 -8.179 1.00 78.88 114 VAL A N 1
ATOM 902 C CA . VAL A 1 114 ? -3.011 7.136 -7.112 1.00 78.88 114 VAL A CA 1
ATOM 903 C C . VAL A 1 114 ? -3.493 8.481 -7.644 1.00 78.88 114 VAL A C 1
ATOM 905 O O . VAL A 1 114 ? -4.652 8.830 -7.449 1.00 78.88 114 VAL A O 1
ATOM 908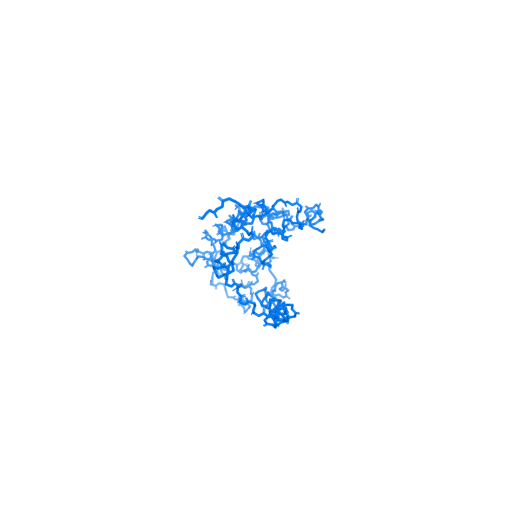 N N . ASN A 1 115 ? -2.645 9.202 -8.380 1.00 78.19 115 ASN A N 1
ATOM 909 C CA . ASN A 1 115 ? -3.003 10.461 -9.025 1.00 78.19 115 ASN A CA 1
ATOM 910 C C . ASN A 1 115 ? -2.587 10.428 -10.498 1.00 78.19 115 ASN A C 1
ATOM 912 O O . ASN A 1 115 ? -1.401 10.456 -10.819 1.00 78.19 115 ASN A O 1
ATOM 916 N N . LYS A 1 116 ? -3.576 10.408 -11.399 1.00 82.56 116 LYS A N 1
ATOM 917 C CA . LYS A 1 116 ? -3.381 10.241 -12.851 1.00 82.56 116 LYS A CA 1
ATOM 918 C C . LYS A 1 116 ? -2.463 11.294 -13.486 1.00 82.56 116 LYS A C 1
ATOM 920 O O . LYS A 1 116 ? -1.852 11.004 -14.515 1.00 82.56 116 LYS A O 1
ATOM 925 N N . ASN A 1 117 ? -2.344 12.472 -12.870 1.00 88.50 117 ASN A N 1
ATOM 926 C CA . ASN A 1 117 ? -1.514 13.574 -13.359 1.00 88.50 117 ASN A CA 1
ATOM 927 C C . ASN A 1 117 ? -0.015 13.356 -13.113 1.00 88.50 117 ASN A C 1
ATOM 929 O O . ASN A 1 117 ? 0.808 14.016 -13.741 1.00 88.50 117 ASN A O 1
ATOM 933 N N . ASN A 1 118 ? 0.358 12.430 -12.227 1.00 87.81 118 ASN A N 1
ATOM 934 C CA . ASN A 1 118 ? 1.763 12.156 -11.952 1.00 87.81 118 ASN A CA 1
ATOM 935 C C . ASN A 1 118 ? 2.438 11.455 -13.135 1.00 87.81 118 ASN A C 1
ATOM 937 O O . ASN A 1 118 ? 1.769 10.696 -13.840 1.00 87.81 118 ASN A O 1
ATOM 941 N N . PRO A 1 119 ? 3.757 11.624 -13.339 1.00 88.81 119 PRO A N 1
ATOM 942 C CA . PRO A 1 119 ? 4.458 11.094 -14.507 1.00 88.81 119 PRO A CA 1
ATOM 943 C C . PRO A 1 119 ? 4.873 9.622 -14.377 1.00 88.81 119 PRO A C 1
ATOM 945 O O . PRO A 1 119 ? 4.989 8.950 -15.396 1.00 88.81 119 PRO A O 1
ATOM 948 N N . CYS A 1 120 ? 5.048 9.077 -13.167 1.00 92.44 120 CYS A N 1
ATOM 949 C CA . CYS A 1 120 ? 5.556 7.712 -12.989 1.00 92.44 120 CYS A CA 1
ATOM 950 C C . CYS A 1 120 ? 4.632 6.675 -13.642 1.00 92.44 120 CYS A C 1
ATOM 952 O O . CYS A 1 120 ? 3.470 6.567 -13.257 1.00 92.44 120 CYS A O 1
ATOM 954 N N . ARG A 1 121 ? 5.143 5.882 -14.590 1.00 90.75 121 ARG A N 1
ATOM 955 C CA . ARG A 1 121 ? 4.447 4.735 -15.197 1.00 90.75 121 ARG A CA 1
ATOM 956 C C . ARG A 1 121 ? 5.253 3.463 -14.946 1.00 90.75 121 ARG A C 1
ATOM 958 O O . ARG A 1 121 ? 6.458 3.461 -15.163 1.00 90.75 121 ARG A O 1
ATOM 965 N N . CYS A 1 122 ? 4.606 2.382 -14.504 1.00 91.94 122 CYS A N 1
ATOM 966 C CA . CYS A 1 122 ? 5.290 1.099 -14.288 1.00 91.94 122 CYS A CA 1
ATOM 967 C C . CYS A 1 122 ? 5.883 0.548 -15.591 1.00 91.94 122 CYS A C 1
ATOM 969 O O . CYS A 1 122 ? 7.015 0.079 -15.592 1.00 91.94 122 CYS A O 1
ATOM 971 N N . GLU A 1 123 ? 5.149 0.682 -16.697 1.00 92.75 123 GLU A N 1
ATOM 972 C CA . GLU A 1 123 ? 5.574 0.246 -18.032 1.00 92.75 123 GLU A CA 1
ATOM 973 C C . GLU A 1 123 ? 6.883 0.901 -18.480 1.00 92.75 123 GLU A C 1
ATOM 975 O O . GLU A 1 123 ? 7.762 0.233 -19.011 1.00 92.75 123 GLU A O 1
ATOM 980 N N . GLY A 1 124 ? 7.041 2.190 -18.179 1.00 93.69 124 GLY A N 1
ATOM 981 C CA . GLY A 1 124 ? 8.246 2.953 -18.484 1.00 93.69 124 GLY A CA 1
ATOM 982 C C . GLY A 1 124 ? 9.490 2.510 -17.722 1.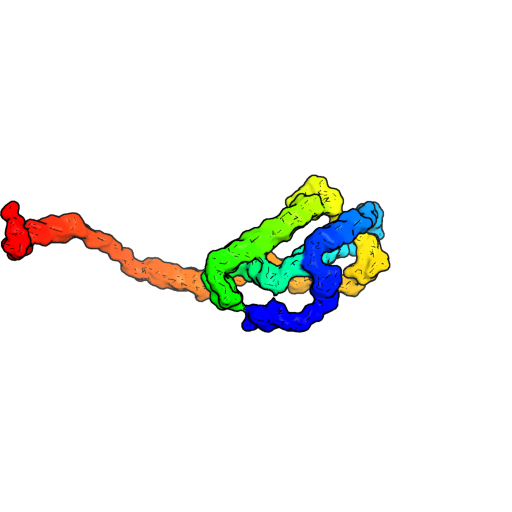00 93.69 124 GLY A C 1
ATOM 983 O O . GLY A 1 124 ? 10.601 2.852 -18.097 1.00 93.69 124 GLY A O 1
ATOM 984 N N . LYS A 1 125 ? 9.329 1.730 -16.650 1.00 94.00 125 LYS A N 1
ATOM 985 C CA . LYS A 1 125 ? 10.439 1.316 -15.782 1.00 94.00 125 LYS A CA 1
ATOM 986 C C . LYS A 1 125 ? 10.879 -0.122 -16.023 1.00 94.00 125 LYS A C 1
ATOM 988 O O . LYS A 1 125 ? 11.860 -0.556 -15.428 1.00 94.00 125 LYS A O 1
ATOM 993 N N . ILE A 1 126 ? 10.185 -0.862 -16.891 1.00 94.75 126 ILE A N 1
ATOM 994 C CA . ILE A 1 126 ? 10.449 -2.286 -17.137 1.00 94.75 126 ILE A CA 1
ATOM 995 C C . ILE A 1 126 ? 11.901 -2.510 -17.555 1.00 94.75 126 ILE A C 1
ATOM 997 O O . ILE A 1 126 ? 12.596 -3.293 -16.911 1.00 94.75 126 ILE A O 1
ATOM 1001 N N . LYS A 1 127 ? 12.367 -1.794 -18.583 1.00 95.19 127 LYS A N 1
ATOM 1002 C CA . LYS A 1 127 ? 13.726 -1.931 -19.119 1.00 95.19 127 LYS A CA 1
ATOM 1003 C C . LYS A 1 127 ? 14.785 -1.737 -18.034 1.00 95.19 127 LYS A C 1
ATOM 1005 O O . LYS A 1 127 ? 15.568 -2.645 -17.773 1.00 95.19 127 LYS A O 1
ATOM 1010 N N . THR A 1 128 ? 14.729 -0.611 -17.327 1.00 93.75 128 THR A N 1
ATOM 1011 C CA . THR A 1 128 ? 15.665 -0.291 -16.245 1.00 93.75 128 THR A CA 1
ATOM 1012 C C . THR A 1 128 ? 15.671 -1.357 -15.147 1.00 93.75 128 THR A C 1
ATOM 1014 O O . THR A 1 128 ? 16.728 -1.781 -14.687 1.00 93.75 128 THR A O 1
ATOM 1017 N N . PHE A 1 129 ? 14.503 -1.847 -14.720 1.00 90.94 129 PHE A N 1
ATOM 1018 C CA . PHE A 1 129 ? 14.443 -2.883 -13.684 1.00 90.94 129 PHE A CA 1
ATOM 1019 C C . PHE A 1 129 ? 14.949 -4.254 -14.163 1.00 90.94 129 PHE A C 1
ATOM 1021 O O . PHE A 1 129 ? 15.458 -5.015 -13.334 1.00 90.94 129 PHE A O 1
ATOM 1028 N N . LEU A 1 130 ? 14.829 -4.573 -15.458 1.00 93.06 130 LEU A N 1
ATOM 1029 C CA . LEU A 1 130 ? 15.437 -5.765 -16.061 1.00 93.06 130 LEU A CA 1
ATOM 1030 C C . LEU A 1 130 ? 16.963 -5.649 -16.086 1.00 93.06 130 LEU A C 1
ATOM 1032 O O . LEU A 1 130 ? 17.650 -6.560 -15.631 1.00 93.06 130 LEU A O 1
ATOM 1036 N N . GLU A 1 131 ? 17.491 -4.517 -16.556 1.00 93.12 131 GLU A N 1
ATOM 1037 C CA . GLU A 1 131 ? 18.935 -4.251 -16.635 1.00 93.12 131 GLU A CA 1
ATOM 1038 C C . GLU A 1 131 ? 19.600 -4.275 -15.252 1.00 93.12 131 GLU A C 1
ATOM 1040 O O . GLU A 1 131 ? 20.691 -4.817 -15.084 1.00 93.12 131 GLU A O 1
ATOM 1045 N N . LEU A 1 132 ? 18.906 -3.768 -14.228 1.00 88.06 132 LEU A N 1
ATOM 1046 C CA . LEU A 1 132 ? 19.351 -3.825 -12.833 1.00 88.06 132 LEU A CA 1
ATOM 1047 C C . LEU A 1 132 ? 19.157 -5.207 -12.174 1.00 88.06 132 LEU A C 1
ATOM 1049 O O . LEU A 1 132 ? 19.484 -5.373 -10.995 1.00 88.06 132 LEU A O 1
ATOM 1053 N N . GLY A 1 133 ? 18.584 -6.189 -12.879 1.00 87.62 133 GLY A N 1
ATOM 1054 C CA . GLY A 1 133 ? 18.295 -7.527 -12.347 1.00 87.62 133 GLY A CA 1
ATOM 1055 C C . GLY A 1 133 ? 17.297 -7.526 -11.182 1.00 87.62 133 GLY A C 1
ATOM 1056 O O . GLY A 1 133 ? 17.298 -8.431 -10.344 1.00 87.62 133 GLY A O 1
ATOM 1057 N N . MET A 1 134 ? 16.467 -6.487 -11.079 1.00 83.38 134 MET A N 1
ATOM 1058 C CA . MET A 1 134 ? 15.494 -6.323 -9.998 1.00 83.38 134 MET A CA 1
ATOM 1059 C C . MET A 1 134 ? 14.171 -7.044 -10.273 1.00 83.38 134 MET A C 1
ATOM 1061 O O . MET A 1 134 ? 13.412 -7.280 -9.326 1.00 83.38 134 MET A O 1
ATOM 1065 N N . ILE A 1 135 ? 13.908 -7.401 -11.531 1.00 86.38 135 ILE A N 1
ATOM 1066 C CA . ILE A 1 135 ? 12.829 -8.287 -11.982 1.00 86.38 135 ILE A CA 1
ATOM 1067 C C . ILE A 1 135 ? 13.401 -9.320 -12.962 1.00 86.38 135 ILE A C 1
ATOM 1069 O O . ILE A 1 135 ? 14.324 -9.013 -13.709 1.00 86.38 135 ILE A O 1
ATOM 1073 N N . ASP A 1 136 ? 12.865 -10.542 -12.943 1.00 87.19 136 ASP A N 1
ATOM 1074 C CA . ASP A 1 136 ? 13.225 -11.618 -13.878 1.00 87.19 136 ASP A CA 1
ATOM 1075 C C . ASP A 1 136 ? 11.935 -12.146 -14.526 1.00 87.19 136 ASP A C 1
ATOM 1077 O O . ASP A 1 136 ? 11.101 -12.707 -13.807 1.00 87.19 136 ASP A O 1
ATOM 1081 N N . PRO A 1 137 ? 11.753 -12.000 -15.852 1.00 86.56 137 PRO A N 1
ATOM 1082 C CA . PRO A 1 137 ? 10.565 -12.487 -16.554 1.00 86.56 137 PRO A CA 1
ATOM 1083 C C . PRO A 1 137 ? 10.353 -13.994 -16.404 1.00 86.56 137 PRO A C 1
ATOM 1085 O O . PRO A 1 137 ? 9.223 -14.467 -16.383 1.00 86.56 137 PRO A O 1
ATOM 1088 N N . ARG A 1 138 ? 11.436 -14.763 -16.243 1.00 86.88 138 ARG A N 1
ATOM 1089 C CA . ARG A 1 138 ? 11.376 -16.227 -16.106 1.00 86.88 138 ARG A CA 1
ATOM 1090 C C . ARG A 1 138 ? 11.037 -16.663 -14.686 1.00 86.88 138 ARG A C 1
ATOM 1092 O O . ARG A 1 138 ? 10.754 -17.835 -14.448 1.00 86.88 138 ARG A O 1
ATOM 1099 N N . LYS A 1 139 ? 11.129 -15.744 -13.723 1.00 85.06 139 LYS A N 1
ATOM 1100 C CA . LYS A 1 139 ? 10.891 -16.013 -12.307 1.00 85.06 139 LYS A CA 1
ATOM 1101 C C . LYS A 1 139 ? 10.188 -14.824 -11.644 1.00 85.06 139 LYS A C 1
ATOM 1103 O O . LYS A 1 139 ? 10.779 -14.183 -10.764 1.00 85.06 139 LYS A O 1
ATOM 1108 N N . PRO A 1 140 ? 8.931 -14.538 -12.031 1.00 78.56 140 PRO A N 1
ATOM 1109 C CA . PRO A 1 140 ? 8.143 -13.527 -11.349 1.00 78.56 140 PRO A CA 1
ATOM 1110 C C . PRO A 1 140 ? 8.016 -13.884 -9.863 1.00 78.56 140 PRO A C 1
ATOM 1112 O O . PRO A 1 140 ? 7.841 -15.041 -9.471 1.00 78.56 140 PRO A O 1
ATOM 1115 N N . ARG A 1 141 ? 8.172 -12.879 -9.005 1.00 79.94 141 ARG A N 1
ATOM 1116 C CA . ARG A 1 141 ? 8.076 -13.003 -7.549 1.00 79.94 141 ARG A CA 1
ATOM 1117 C C . ARG A 1 141 ? 6.639 -12.855 -7.075 1.00 79.94 141 ARG A C 1
ATOM 1119 O O . ARG A 1 141 ? 6.275 -13.524 -6.108 1.00 79.94 141 ARG A O 1
ATOM 1126 N N . PHE A 1 142 ? 5.866 -11.973 -7.706 1.00 78.12 142 PHE A N 1
ATOM 1127 C CA . PHE A 1 142 ? 4.523 -11.600 -7.265 1.00 78.12 142 PHE A CA 1
ATOM 1128 C C . PHE A 1 142 ? 3.432 -12.123 -8.191 1.00 78.12 142 PHE A C 1
ATOM 1130 O O . PHE A 1 142 ? 2.383 -12.540 -7.704 1.00 78.12 142 PHE A O 1
ATOM 1137 N N . HIS A 1 143 ? 3.676 -12.136 -9.500 1.00 75.38 143 HIS A N 1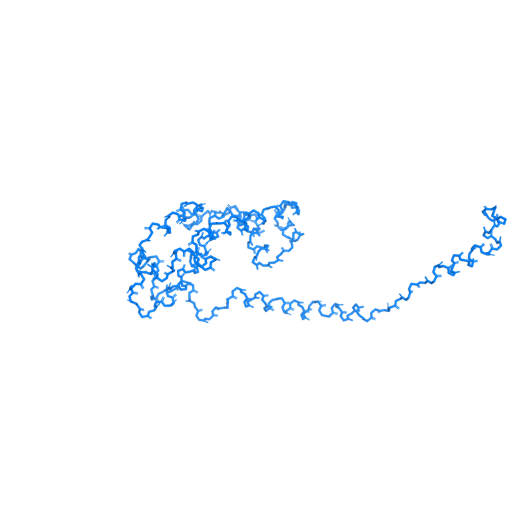
ATOM 1138 C CA . HIS A 1 143 ? 2.758 -12.730 -10.454 1.00 75.38 143 HIS A CA 1
ATOM 1139 C C . HIS A 1 143 ? 2.765 -14.252 -10.300 1.00 75.38 143 HIS A C 1
ATOM 1141 O O . HIS A 1 143 ? 3.719 -14.930 -10.687 1.00 75.38 143 HIS A O 1
ATOM 1147 N N . ARG A 1 144 ? 1.683 -1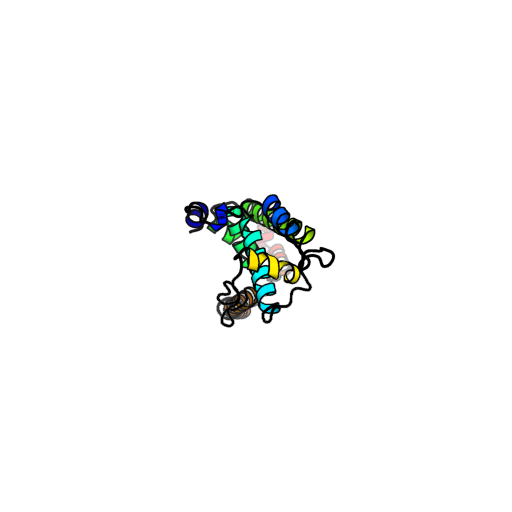4.777 -9.721 1.00 72.44 144 ARG A N 1
ATOM 1148 C CA . ARG A 1 144 ? 1.349 -16.197 -9.751 1.00 72.44 144 ARG A CA 1
ATOM 1149 C C . ARG A 1 144 ? -0.138 -16.360 -10.054 1.00 72.44 144 ARG A C 1
ATOM 1151 O O . ARG A 1 144 ? -0.942 -15.781 -9.319 1.00 72.44 144 ARG A O 1
ATOM 1158 N N . PRO A 1 145 ? -0.511 -17.109 -11.101 1.00 66.31 145 PRO A N 1
ATOM 1159 C CA . PRO A 1 145 ? -1.909 -17.257 -11.501 1.00 66.31 145 PRO A CA 1
ATOM 1160 C C . PRO A 1 145 ? -2.780 -17.907 -10.416 1.00 66.31 145 PRO A C 1
ATOM 1162 O O . PRO A 1 145 ? -3.983 -17.675 -10.383 1.00 66.31 145 PRO A O 1
ATOM 1165 N N . GLU A 1 146 ? -2.187 -18.674 -9.502 1.00 70.94 146 GLU A N 1
ATOM 1166 C CA . GLU A 1 146 ? -2.884 -19.341 -8.402 1.00 70.94 146 GLU A CA 1
ATOM 1167 C C . GLU A 1 146 ? -3.154 -18.463 -7.163 1.00 70.94 146 GLU A C 1
ATOM 1169 O O . GLU A 1 146 ? -3.844 -18.910 -6.247 1.00 70.94 146 GLU A O 1
ATOM 1174 N N . PHE A 1 147 ? -2.618 -17.237 -7.078 1.00 68.38 147 PHE A N 1
ATOM 1175 C CA . PHE A 1 147 ? -2.810 -16.391 -5.893 1.00 68.38 147 PHE A CA 1
ATOM 1176 C C . PHE A 1 147 ? -4.083 -15.538 -5.959 1.00 68.38 147 PHE A C 1
ATOM 1178 O O . PHE A 1 147 ? -4.343 -14.832 -6.932 1.00 68.38 147 PHE A O 1
ATOM 1185 N N . GLN A 1 148 ? -4.835 -15.522 -4.854 1.00 64.94 148 GLN A N 1
ATOM 1186 C CA . GLN A 1 148 ? -5.959 -14.607 -4.650 1.00 64.94 148 GLN A CA 1
ATOM 1187 C C . GLN A 1 148 ? -5.453 -13.190 -4.348 1.00 64.94 148 GLN A C 1
ATOM 1189 O O . GLN A 1 148 ? -4.490 -12.995 -3.597 1.00 64.94 148 GLN A O 1
ATOM 1194 N N . ARG A 1 149 ? -6.114 -12.163 -4.899 1.00 72.44 149 ARG A N 1
ATOM 1195 C CA . ARG A 1 149 ? -5.773 -10.770 -4.574 1.00 72.44 149 ARG A CA 1
ATOM 1196 C C . ARG A 1 149 ? -6.214 -10.462 -3.149 1.00 72.44 149 ARG A C 1
ATOM 1198 O O . ARG A 1 149 ? -7.231 -10.962 -2.685 1.00 72.44 149 ARG A O 1
ATOM 1205 N N . VAL A 1 150 ? -5.510 -9.541 -2.490 1.00 73.25 150 VAL A N 1
ATOM 1206 C CA . VAL A 1 150 ? -5.820 -9.111 -1.112 1.00 73.25 150 VAL A CA 1
ATOM 1207 C C . VAL A 1 150 ? -7.297 -8.738 -0.940 1.00 73.25 150 VAL A C 1
ATOM 1209 O O . VAL A 1 150 ? -7.918 -9.155 0.030 1.00 73.25 150 VAL A O 1
ATOM 1212 N N . LYS A 1 151 ? -7.875 -8.003 -1.899 1.00 72.69 151 LYS A N 1
ATOM 1213 C CA . LYS A 1 151 ? -9.297 -7.630 -1.863 1.00 72.69 151 LYS A CA 1
ATOM 1214 C C . LYS A 1 151 ? -10.241 -8.839 -1.896 1.00 72.69 151 LYS A C 1
ATOM 1216 O O . LYS A 1 151 ? -11.269 -8.791 -1.240 1.00 72.69 151 LYS A O 1
ATOM 1221 N N . ASP A 1 152 ? -9.885 -9.892 -2.630 1.00 76.38 152 ASP A N 1
ATOM 1222 C CA . ASP A 1 152 ? -10.743 -11.059 -2.838 1.00 76.38 152 ASP A CA 1
ATOM 1223 C C . ASP A 1 152 ? -10.760 -11.895 -1.542 1.00 76.38 152 ASP A C 1
ATOM 1225 O O . ASP A 1 152 ? -11.824 -12.224 -1.033 1.00 76.38 152 ASP A O 1
ATOM 1229 N N . VAL A 1 153 ? -9.594 -12.079 -0.906 1.00 75.12 153 VAL A N 1
ATOM 1230 C CA . VAL A 1 153 ? -9.474 -12.753 0.404 1.00 75.12 153 VAL A CA 1
ATOM 1231 C C . VAL A 1 153 ? -10.180 -11.986 1.525 1.00 75.12 153 VAL A C 1
ATOM 1233 O O . VAL A 1 153 ? -10.782 -12.594 2.407 1.00 75.12 153 VAL A O 1
ATOM 1236 N N . ILE A 1 154 ? -10.080 -10.650 1.541 1.00 72.81 154 ILE A N 1
ATOM 1237 C CA . ILE A 1 154 ? -10.764 -9.832 2.555 1.00 72.81 154 ILE A CA 1
ATOM 1238 C C . ILE A 1 154 ? -12.280 -9.993 2.427 1.00 72.81 154 ILE A C 1
ATOM 1240 O O . ILE A 1 154 ? -12.938 -10.169 3.446 1.00 72.81 154 ILE A O 1
ATOM 1244 N N . ILE A 1 155 ? -12.816 -9.952 1.204 1.00 71.25 155 ILE A N 1
ATOM 1245 C CA . ILE A 1 155 ? -14.251 -10.132 0.954 1.00 71.25 155 ILE A CA 1
ATOM 1246 C C . ILE A 1 155 ? -14.696 -11.528 1.397 1.00 71.25 155 ILE A C 1
ATOM 1248 O O . ILE A 1 155 ? -15.599 -11.623 2.217 1.00 71.25 155 ILE A O 1
ATOM 1252 N N . GLU A 1 156 ? -14.011 -12.588 0.958 1.00 71.00 156 GLU A N 1
ATOM 1253 C CA . GLU A 1 156 ? -14.347 -13.969 1.342 1.00 71.00 156 GLU A CA 1
ATOM 1254 C C . GLU A 1 156 ? -14.376 -14.163 2.864 1.00 71.00 156 GLU A C 1
ATOM 1256 O O . GLU A 1 156 ? -15.287 -14.790 3.395 1.00 71.00 156 GLU A O 1
ATOM 1261 N N . ARG A 1 157 ? -13.409 -13.589 3.593 1.00 68.50 157 ARG A N 1
ATOM 1262 C CA . ARG A 1 157 ? -13.363 -13.692 5.061 1.00 68.50 157 ARG A CA 1
ATOM 1263 C C . ARG A 1 157 ? -14.433 -12.869 5.767 1.00 68.50 157 ARG A C 1
ATOM 1265 O O . ARG A 1 157 ? -14.860 -13.255 6.852 1.00 68.50 157 ARG A O 1
ATOM 1272 N N . LEU A 1 158 ? -14.822 -11.727 5.202 1.00 65.12 158 LEU A N 1
ATOM 1273 C CA . LEU A 1 158 ? -15.942 -10.941 5.721 1.00 65.12 158 LEU A CA 1
ATOM 1274 C C . LEU A 1 158 ? -17.257 -11.693 5.507 1.00 65.12 158 LEU A C 1
ATOM 1276 O O . LEU A 1 158 ? -18.028 -11.814 6.453 1.00 65.12 158 LEU A O 1
ATOM 1280 N N . ASP A 1 159 ? -17.454 -12.276 4.325 1.00 69.56 159 ASP A N 1
ATOM 1281 C CA . ASP A 1 159 ? -18.622 -13.103 4.021 1.00 69.56 159 ASP A CA 1
ATOM 1282 C C . ASP A 1 159 ? -18.674 -14.346 4.924 1.00 69.56 159 ASP A C 1
ATOM 1284 O O . ASP A 1 159 ? -19.725 -14.671 5.474 1.00 69.56 159 ASP A O 1
ATOM 1288 N N . GLU A 1 160 ? -17.541 -15.022 5.148 1.00 72.75 160 GLU A N 1
ATOM 1289 C CA . GLU A 1 160 ? -17.453 -16.164 6.066 1.00 72.75 160 GLU A CA 1
ATOM 1290 C C . GLU A 1 160 ? -17.768 -15.757 7.511 1.00 72.75 160 GLU A C 1
ATOM 1292 O O . GLU A 1 160 ? -18.488 -16.476 8.206 1.00 72.75 160 GLU A O 1
ATOM 1297 N N . PHE A 1 161 ? -17.269 -14.605 7.970 1.00 67.81 161 PHE A N 1
ATOM 1298 C CA . PHE A 1 161 ? -17.586 -14.078 9.296 1.00 67.81 161 PHE A CA 1
ATOM 1299 C C . PHE A 1 161 ? -19.078 -13.761 9.434 1.00 67.81 161 PHE A C 1
ATOM 1301 O O . PHE A 1 161 ? -19.709 -14.151 10.425 1.00 67.81 161 PHE A O 1
ATOM 1308 N N . ASP A 1 162 ? -19.647 -13.097 8.430 1.00 65.62 162 ASP A N 1
ATOM 1309 C CA . ASP A 1 162 ? -21.060 -12.754 8.407 1.00 65.62 162 ASP A CA 1
ATOM 1310 C C . ASP A 1 162 ? -21.922 -14.016 8.445 1.00 65.62 162 ASP A C 1
ATOM 1312 O O . ASP A 1 162 ? -22.798 -14.129 9.299 1.00 65.62 162 ASP A O 1
ATOM 1316 N N . GLN A 1 163 ? -21.631 -15.006 7.603 1.00 71.75 163 GLN A N 1
ATOM 1317 C CA . GLN A 1 163 ? -22.378 -16.266 7.549 1.00 71.75 163 GLN A CA 1
ATOM 1318 C C . GLN A 1 163 ? -22.202 -17.120 8.811 1.00 71.75 163 GLN A C 1
ATOM 1320 O O . GLN A 1 163 ? -23.169 -17.689 9.313 1.00 71.75 163 GLN A O 1
ATOM 1325 N N . SER A 1 164 ? -20.980 -17.220 9.338 1.00 70.88 164 SER A N 1
ATOM 1326 C CA . SER A 1 164 ? -20.658 -18.181 10.402 1.00 70.88 164 SER A CA 1
ATOM 1327 C C . SER A 1 164 ? -20.945 -17.652 11.802 1.00 70.88 164 SER A C 1
ATOM 1329 O O . SER A 1 164 ? -21.259 -18.429 12.702 1.00 70.88 164 SER A O 1
ATOM 1331 N N . TYR A 1 165 ? -20.831 -16.339 12.010 1.00 59.53 165 TYR A N 1
ATOM 1332 C CA . TYR A 1 165 ? -20.904 -15.745 13.344 1.00 59.53 165 TYR A CA 1
ATOM 1333 C C . TYR A 1 165 ? -21.992 -14.683 13.451 1.00 59.53 165 TYR A C 1
ATOM 1335 O O . TYR A 1 165 ? -22.752 -14.687 14.421 1.00 59.53 165 TYR A O 1
ATOM 1343 N N . TYR A 1 166 ? -22.093 -13.779 12.475 1.00 54.22 166 TYR A N 1
ATOM 1344 C CA . TYR A 1 166 ? -22.955 -12.605 12.611 1.00 54.22 166 TYR A CA 1
ATOM 1345 C C . TYR A 1 166 ? -24.429 -12.892 12.295 1.00 54.22 166 TYR A C 1
ATOM 1347 O O . TYR A 1 166 ? -25.305 -12.516 13.073 1.00 54.22 166 TYR A O 1
ATOM 1355 N N . VAL A 1 167 ? -24.723 -13.602 11.203 1.00 69.06 167 VAL A N 1
ATOM 1356 C CA . VAL A 1 167 ? -26.084 -13.979 10.789 1.00 69.06 167 VAL A CA 1
ATOM 1357 C C . VAL A 1 167 ? -26.753 -14.896 11.821 1.00 69.06 167 VAL A C 1
ATOM 1359 O O . VAL A 1 167 ? -27.849 -14.544 12.259 1.00 69.06 167 VAL A O 1
ATOM 1362 N N . PRO A 1 168 ? -26.125 -15.984 12.314 1.00 73.06 168 PRO A N 1
ATOM 1363 C CA . PRO A 1 168 ? -26.732 -16.828 13.346 1.00 73.06 168 PRO A CA 1
ATOM 1364 C C . PRO A 1 168 ? -26.996 -16.067 14.651 1.00 73.06 168 PRO A C 1
ATOM 1366 O O . PRO A 1 168 ? -28.044 -16.236 15.277 1.00 73.06 168 PRO A O 1
ATOM 1369 N N . PHE A 1 169 ? -26.074 -15.179 15.043 1.00 64.31 169 PHE A N 1
ATOM 1370 C CA . PHE A 1 169 ? -26.263 -14.292 16.189 1.00 64.31 169 PHE A CA 1
ATOM 1371 C C . PHE A 1 169 ? -27.449 -13.338 15.981 1.00 64.31 169 PHE A C 1
ATOM 1373 O O . PHE A 1 169 ? -28.294 -13.208 16.866 1.00 64.31 169 PHE A O 1
ATOM 1380 N N . LEU A 1 170 ? -27.554 -12.698 14.814 1.00 57.12 170 LEU A N 1
ATOM 1381 C CA . LEU A 1 170 ? -28.664 -11.803 14.490 1.00 57.12 170 LEU A CA 1
ATOM 1382 C C . LEU A 1 170 ? -30.002 -12.540 14.407 1.00 57.12 170 LEU A C 1
ATOM 1384 O O . LEU A 1 170 ? -31.010 -11.994 14.845 1.00 57.12 170 LEU A O 1
ATOM 1388 N N . GLU A 1 171 ? -30.046 -13.760 13.878 1.00 74.44 171 GLU A N 1
ATOM 1389 C CA . GLU A 1 171 ? -31.254 -14.590 13.891 1.00 74.44 171 GLU A CA 1
ATOM 1390 C C . GLU A 1 171 ? -31.686 -14.940 15.315 1.00 74.44 171 GLU A C 1
ATOM 1392 O O . GLU A 1 171 ? -32.867 -14.823 15.645 1.00 74.44 171 GLU A O 1
ATOM 1397 N N . LEU A 1 172 ? -30.742 -15.324 16.178 1.00 66.62 172 LEU A N 1
ATOM 1398 C CA . LEU A 1 172 ? -31.004 -15.545 17.600 1.00 66.62 172 LEU A CA 1
ATOM 1399 C C . LEU A 1 172 ? -31.512 -14.265 18.284 1.00 66.62 172 LEU A C 1
ATOM 1401 O O . LEU A 1 172 ? -32.442 -14.322 19.091 1.00 66.62 172 LEU A O 1
ATOM 1405 N N . PHE A 1 173 ? -30.931 -13.113 17.947 1.00 51.47 173 PHE A N 1
ATOM 1406 C CA . PHE A 1 173 ? -31.325 -11.815 18.491 1.00 51.47 173 PHE A CA 1
ATOM 1407 C C . PHE A 1 173 ? -32.715 -11.377 18.000 1.00 51.47 173 PHE A C 1
ATOM 1409 O O . PHE A 1 173 ? -33.524 -10.887 18.780 1.00 51.47 173 PHE A O 1
ATOM 1416 N N . ARG A 1 174 ? -33.047 -11.618 16.727 1.00 69.00 174 ARG A N 1
ATOM 1417 C CA . ARG A 1 174 ? -34.372 -11.339 16.139 1.00 69.00 174 ARG A CA 1
ATOM 1418 C C . ARG A 1 174 ? -35.479 -12.244 16.684 1.00 69.00 174 ARG A C 1
ATOM 1420 O O . ARG A 1 174 ? -36.642 -11.870 16.614 1.00 69.00 174 ARG A O 1
ATOM 1427 N N . LYS A 1 175 ? -35.128 -13.417 17.219 1.00 70.25 175 LYS A N 1
ATOM 1428 C CA . LYS A 1 175 ? -36.052 -14.325 17.921 1.00 70.25 175 LYS A CA 1
ATOM 1429 C C . LYS A 1 175 ? -36.324 -13.907 19.370 1.00 70.25 175 LYS A C 1
ATOM 1431 O O . LYS A 1 175 ? -37.138 -14.553 20.027 1.00 70.25 175 LYS A O 1
ATOM 1436 N N . GLN A 1 176 ? -35.652 -12.875 19.889 1.00 56.06 176 GLN A N 1
ATOM 1437 C CA . GLN A 1 176 ? -35.937 -12.377 21.233 1.00 56.06 176 GLN A CA 1
ATOM 1438 C C . GLN A 1 176 ? -37.314 -11.698 21.276 1.00 56.06 176 GLN A C 1
ATOM 1440 O O . GLN A 1 176 ? -37.715 -11.074 20.290 1.00 56.06 176 GLN A O 1
ATOM 1445 N N . PRO A 1 177 ? -38.040 -11.785 22.405 1.00 56.28 177 PRO A N 1
ATOM 1446 C CA . PRO A 1 177 ? -39.293 -11.066 22.572 1.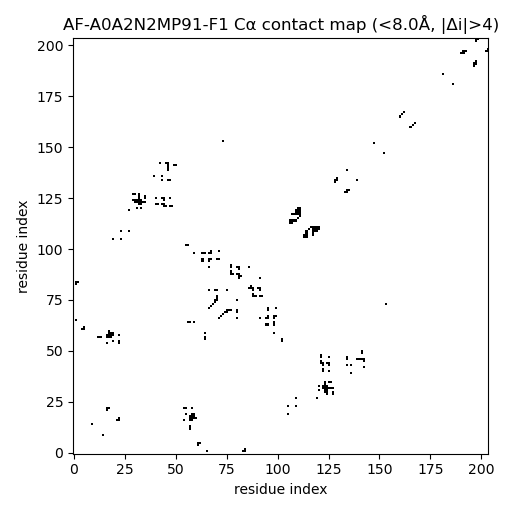00 56.28 177 PRO A CA 1
ATOM 1447 C C . PRO A 1 177 ? -39.075 -9.566 22.370 1.00 56.28 177 PRO A C 1
ATOM 1449 O O . PRO A 1 177 ? -38.213 -8.959 23.010 1.00 56.28 177 PRO A O 1
ATOM 1452 N N . PHE A 1 178 ? -39.869 -8.962 21.491 1.00 52.44 178 PHE A N 1
ATOM 1453 C CA . PHE A 1 178 ? -39.966 -7.513 21.415 1.00 52.44 178 PHE A CA 1
ATOM 1454 C C . PHE A 1 178 ? -40.795 -7.050 22.616 1.00 52.44 178 PHE A C 1
ATOM 1456 O O . PHE A 1 178 ? -42.020 -7.141 22.607 1.00 52.44 178 PHE A O 1
ATOM 1463 N N . TYR A 1 179 ? -40.121 -6.656 23.697 1.00 50.00 179 TYR A N 1
ATOM 1464 C CA . TYR A 1 179 ? -40.792 -6.091 24.860 1.00 50.00 179 TYR A CA 1
ATOM 1465 C C . TYR A 1 179 ? -41.249 -4.675 24.512 1.00 50.00 179 TYR A C 1
ATOM 1467 O O . TYR A 1 179 ? -40.414 -3.786 24.331 1.00 50.00 179 TYR A O 1
ATOM 1475 N N . ASP A 1 180 ? -42.561 -4.455 24.451 1.00 52.28 180 ASP A N 1
ATOM 1476 C CA . ASP A 1 180 ? -43.092 -3.099 24.533 1.00 52.28 180 ASP A CA 1
ATOM 1477 C C . ASP A 1 180 ? -42.563 -2.467 25.822 1.00 52.28 180 ASP A C 1
ATOM 1479 O O . ASP A 1 180 ? -42.599 -3.084 26.895 1.00 52.28 180 ASP A O 1
ATOM 1483 N N . ALA A 1 181 ? -42.045 -1.241 25.728 1.00 53.16 181 ALA A N 1
ATOM 1484 C CA . ALA A 1 181 ? -41.714 -0.496 26.930 1.00 53.16 181 ALA A CA 1
ATOM 1485 C C . ALA A 1 181 ? -42.995 -0.421 27.781 1.00 53.16 181 ALA A C 1
ATOM 1487 O O . ALA A 1 181 ? -44.033 -0.009 27.251 1.00 53.16 181 ALA A O 1
ATOM 1488 N N . PRO A 1 182 ? -42.971 -0.834 29.065 1.00 60.66 182 PRO A N 1
ATOM 1489 C CA . PRO A 1 182 ? -44.146 -0.699 29.909 1.00 60.66 182 PRO A CA 1
ATOM 1490 C C . PRO A 1 182 ? -44.589 0.761 29.867 1.00 60.66 182 PRO A C 1
ATOM 1492 O O . PRO A 1 182 ? -43.743 1.656 29.850 1.00 60.66 182 PRO A O 1
ATOM 1495 N N . ASP A 1 183 ? -45.901 1.006 29.816 1.00 76.00 183 ASP A N 1
ATOM 1496 C CA . ASP A 1 183 ? -46.460 2.358 29.847 1.00 76.00 183 ASP A CA 1
ATOM 1497 C C . ASP A 1 183 ? -46.135 2.989 31.209 1.00 76.00 183 ASP A C 1
ATOM 1499 O O . ASP A 1 183 ? -46.920 2.961 32.161 1.00 76.00 183 ASP A O 1
ATOM 1503 N N . MET A 1 184 ? -44.915 3.520 31.307 1.00 72.81 184 MET A N 1
ATOM 1504 C CA . MET A 1 184 ? -44.353 4.116 32.508 1.00 72.81 184 MET A CA 1
ATOM 1505 C C . MET A 1 184 ? -45.186 5.316 32.924 1.00 72.81 184 MET A C 1
ATOM 1507 O O . MET A 1 184 ? -45.292 5.602 34.110 1.00 72.81 184 MET A O 1
ATOM 1511 N N . THR A 1 185 ? -45.833 5.990 31.971 1.00 72.38 185 THR A N 1
ATOM 1512 C CA . THR A 1 185 ? -46.742 7.092 32.265 1.00 72.38 185 THR A CA 1
ATOM 1513 C C . THR A 1 185 ? -47.979 6.595 33.006 1.00 72.38 185 THR A C 1
ATOM 1515 O O . THR A 1 185 ? -48.351 7.192 34.015 1.00 72.38 185 THR A O 1
ATOM 1518 N N . ARG A 1 186 ? -48.597 5.492 32.568 1.00 78.38 186 ARG A N 1
ATOM 1519 C CA . ARG A 1 186 ? -49.729 4.866 33.268 1.00 78.38 186 ARG A CA 1
ATOM 1520 C C . ARG A 1 186 ? -49.315 4.245 34.597 1.00 78.38 186 ARG A C 1
ATOM 1522 O O . ARG A 1 186 ? -50.040 4.405 35.576 1.00 78.38 186 ARG A O 1
ATOM 1529 N N . TRP A 1 187 ? -48.156 3.592 34.660 1.00 77.50 187 TRP A N 1
ATOM 1530 C CA . TRP A 1 187 ? -47.617 3.038 35.905 1.00 77.50 187 TRP A CA 1
ATOM 1531 C C . TRP A 1 187 ? -47.357 4.138 36.945 1.00 77.50 187 TRP A C 1
ATOM 1533 O O . TRP A 1 187 ? -47.861 4.046 38.063 1.00 77.50 187 TRP A O 1
ATOM 1543 N N . LEU A 1 188 ? -46.682 5.227 36.555 1.00 74.88 188 LEU A N 1
ATOM 1544 C CA . LEU A 1 188 ? -46.454 6.396 37.410 1.00 74.88 188 LEU A CA 1
ATOM 1545 C C . LEU A 1 188 ? -47.771 7.071 37.811 1.00 74.88 188 LEU A C 1
ATOM 1547 O O . LEU A 1 188 ? -47.928 7.431 38.972 1.00 74.88 188 LEU A O 1
ATOM 1551 N N . ARG A 1 189 ? -48.748 7.207 36.900 1.00 78.25 189 ARG A N 1
ATOM 1552 C CA . ARG A 1 189 ? -50.077 7.756 37.236 1.00 78.25 189 ARG A CA 1
ATOM 1553 C C . ARG A 1 189 ? -50.793 6.914 38.286 1.00 78.25 189 ARG A C 1
ATOM 1555 O O . ARG A 1 189 ? -51.293 7.469 39.258 1.00 78.25 189 ARG A O 1
ATOM 1562 N N . ASN A 1 190 ? -50.823 5.596 38.107 1.00 82.56 190 ASN A N 1
ATOM 1563 C CA . ASN A 1 190 ? -51.468 4.681 39.048 1.00 82.56 190 ASN A CA 1
ATOM 1564 C C . ASN A 1 190 ? -50.771 4.699 40.414 1.00 82.56 190 ASN A C 1
ATOM 1566 O O . ASN A 1 190 ? -51.432 4.679 41.449 1.00 82.56 190 ASN A O 1
ATOM 1570 N N . MET A 1 191 ? -49.441 4.776 40.419 1.00 78.81 191 MET A N 1
ATOM 1571 C CA . MET A 1 191 ? -48.635 4.848 41.633 1.00 78.81 191 MET A CA 1
ATOM 1572 C C . MET A 1 191 ? -48.826 6.184 42.371 1.00 78.81 191 MET A C 1
ATOM 1574 O O . MET A 1 191 ? -49.071 6.180 43.572 1.00 78.81 191 MET A O 1
ATOM 1578 N N . LEU A 1 192 ? -48.872 7.315 41.659 1.00 77.81 192 LEU A N 1
ATOM 1579 C CA . LEU A 1 192 ? -49.195 8.629 42.235 1.00 77.81 192 LEU A CA 1
ATOM 1580 C C . LEU A 1 192 ? -50.652 8.743 42.711 1.00 77.81 192 LEU A C 1
ATOM 1582 O O . LEU A 1 192 ? -50.957 9.597 43.538 1.00 77.81 192 LEU A O 1
ATOM 1586 N N . GLN A 1 193 ? -51.565 7.914 42.201 1.00 82.00 193 GLN A N 1
ATOM 1587 C CA . GLN A 1 193 ? -52.955 7.832 42.665 1.00 82.00 193 GLN A CA 1
ATOM 1588 C C . GLN A 1 193 ? -53.145 6.857 43.836 1.00 82.00 193 GLN A C 1
ATOM 1590 O O . GLN A 1 193 ? -54.207 6.862 44.463 1.00 82.00 193 GLN A O 1
ATOM 1595 N N . ASN A 1 194 ? -52.136 6.045 44.159 1.00 86.50 194 ASN A N 1
ATOM 1596 C CA . ASN A 1 194 ? -52.201 5.095 45.259 1.00 86.50 194 ASN A CA 1
ATOM 1597 C C . ASN A 1 194 ? -52.229 5.841 46.608 1.00 86.50 194 ASN A C 1
ATOM 1599 O O . ASN A 1 194 ? -51.358 6.659 46.905 1.00 86.50 194 ASN A O 1
ATOM 1603 N N . LYS A 1 195 ? -53.243 5.549 47.433 1.00 80.25 195 LYS A N 1
ATOM 1604 C CA . LYS A 1 195 ? -53.453 6.205 48.733 1.00 80.25 195 LYS A CA 1
ATOM 1605 C C . LYS A 1 195 ? -52.316 5.959 49.725 1.00 80.25 195 LYS A C 1
ATOM 1607 O O . LYS A 1 195 ? -51.933 6.902 50.409 1.00 80.25 195 LYS A O 1
ATOM 1612 N N . GLU A 1 196 ? -51.772 4.744 49.784 1.00 81.19 196 GLU A N 1
ATOM 1613 C CA . GLU A 1 196 ? -50.628 4.426 50.651 1.00 81.19 196 GLU A CA 1
ATOM 1614 C C . GLU A 1 196 ? -49.390 5.201 50.206 1.00 81.19 196 GLU A C 1
ATOM 1616 O O . GLU A 1 196 ? -48.690 5.779 51.032 1.00 81.19 196 GLU A O 1
ATOM 1621 N N . PHE A 1 197 ? -49.156 5.294 48.893 1.00 77.75 197 PHE A N 1
ATOM 1622 C CA . PHE A 1 197 ? -48.020 6.036 48.351 1.00 77.75 197 PHE A CA 1
ATOM 1623 C C . PHE A 1 197 ? -48.122 7.547 48.616 1.00 77.75 197 PHE A C 1
ATOM 1625 O O . PHE A 1 197 ? -47.150 8.177 49.035 1.00 77.75 197 PHE A O 1
ATOM 1632 N N . LYS A 1 198 ? -49.315 8.131 48.439 1.00 75.94 198 LYS A N 1
ATOM 1633 C CA . LYS A 1 198 ? -49.585 9.538 48.779 1.00 75.94 198 LYS A CA 1
ATOM 1634 C C . LYS A 1 198 ? -49.391 9.835 50.265 1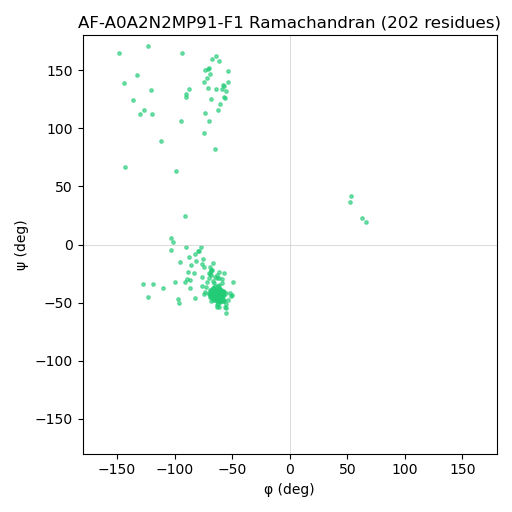.00 75.94 198 LYS A C 1
ATOM 1636 O O . LYS A 1 198 ? -48.819 10.869 50.606 1.00 75.94 198 LYS A O 1
ATOM 1641 N N . GLN A 1 199 ? -49.837 8.929 51.138 1.00 80.88 199 GLN A N 1
ATOM 1642 C CA . GLN A 1 199 ? -49.644 9.045 52.585 1.00 80.88 199 GLN A CA 1
ATOM 1643 C C . GLN A 1 199 ? -48.170 8.939 52.978 1.00 80.88 199 GLN A C 1
ATOM 1645 O O . GLN A 1 199 ? -47.713 9.715 53.809 1.00 80.88 199 GLN A O 1
ATOM 1650 N N . LEU A 1 200 ? -47.415 8.034 52.350 1.00 78.38 200 LEU A N 1
ATOM 1651 C CA . LEU A 1 200 ? -45.988 7.852 52.616 1.00 78.38 200 LEU A CA 1
ATOM 1652 C C . LEU A 1 200 ? -45.166 9.115 52.301 1.00 78.38 200 LEU A C 1
ATOM 1654 O O . LEU A 1 200 ? -44.186 9.398 52.986 1.00 78.38 200 LEU A O 1
ATOM 1658 N N . LEU A 1 201 ? -45.556 9.870 51.268 1.00 72.25 201 LEU A N 1
ATOM 1659 C CA . LEU A 1 201 ? -44.827 11.053 50.796 1.00 72.25 201 LEU A CA 1
ATOM 1660 C C . LEU A 1 201 ? -45.449 12.400 51.206 1.00 72.25 201 LEU A C 1
ATOM 1662 O O . LEU A 1 201 ? -44.955 13.437 50.769 1.00 72.25 201 LEU A O 1
ATOM 1666 N N . ASN A 1 202 ? -46.505 12.414 52.031 1.00 75.75 202 ASN A N 1
ATOM 1667 C CA . ASN A 1 202 ? -47.254 13.627 52.408 1.00 75.75 202 ASN A CA 1
ATOM 1668 C C . ASN A 1 202 ? -47.725 14.468 51.203 1.00 75.75 202 ASN A C 1
ATOM 1670 O O . ASN A 1 202 ? -47.738 15.698 51.245 1.00 75.75 202 ASN A O 1
ATOM 1674 N N . ILE A 1 203 ? -48.108 13.803 50.112 1.00 63.38 203 ILE A N 1
ATOM 1675 C CA . ILE A 1 203 ? -48.626 14.459 48.909 1.00 63.38 203 ILE A CA 1
ATOM 1676 C C . ILE A 1 203 ? -50.156 14.466 49.019 1.00 63.38 203 ILE A C 1
ATOM 1678 O O . ILE A 1 203 ? -50.783 13.411 48.888 1.00 63.38 203 ILE A O 1
ATOM 1682 N N . HIS A 1 204 ? -50.749 15.632 49.299 1.00 63.97 204 HIS A N 1
ATOM 1683 C CA . HIS A 1 204 ? -52.207 15.826 49.338 1.00 63.97 204 HIS A CA 1
ATOM 1684 C C . HIS A 1 204 ? -52.806 15.857 47.923 1.00 63.97 204 HIS A C 1
ATOM 1686 O O . HIS A 1 204 ? -52.315 16.651 47.091 1.00 63.97 204 HIS A O 1
#

Mean predicted aligned error: 12.03 Å

pLDDT: mean 81.23, std 10.83, range [50.0, 97.75]

Secondary structure (DSSP, 8-state):
-HHHHHHSPPPHHHHH---HHHHHHHHHHS---TT---TTHHHHHHHHHHHHHHHHHHTS-HHHHHHHIIIIIS---HHHHHHHTTS-HHHHHHHHHHHHHHHHHHHHHHBTTT-TTS-B-SGGGHHHHHHTTS--TTS-SS--TTPPPHHHHHHHHHHHHIIIIIHHHHHHHHTS---PPP-HHHHHHHHHH-HHHHHHTT--

Foldseek 3Di:
DLVCQQPPDDDPLLVVQAALVVLLVVLVPAFFALVDDDPCLVVQLVLQVVVSLVSLLSNDRRLLSLLQCQCVQLVHQLVVNCVVNVHHSVVSVVSNVVSVCSSLVSCCAAPCVNPVPHDRGSSRRSVVCVVVVVADPVDRPPDDPPDDDSVRVSVVVVVCCCVPPVVVVVVVVVPDDPDDDPPVVVVVVVQCVDPVNCVVVVND

Sequence (204 aa):
VANHIISMKKRKFETRIQDFDTYVSLIEALPDDRDFAHPDREILAEELKTGCVMGMLMCLNRTERLVFLLGAVFGITDAVGAELLEVSKANFRKMLSRSRLKIYSYMNGVCCHVNKNNPCRCEGKIKTFLELGMIDPRKPRFHRPEFQRVKDVIIERLDEFDQSYYVPFLELFRKQPFYDAPDMTRWLRNMLQNKEFKQLLNIH

Nearest PDB structures (foldseek):
  7qh5-assembly2_B  TM=6.299E-01  e=3.661E-02  Streptomyces tsukubensis NRRL18488
  8z6g-assembly3_F  TM=7.247E-01  e=1.368E-01  Pseudomonas aeruginosa
  7qh5-assembly1_A  TM=6.122E-01  e=6.539E-02  Streptomyces tsukubensis NRRL18488
  8z6g-assembly1_B  TM=7.257E-01  e=3.017E-01  Pseudomonas aeruginosa
  6in7-assembly1_B  TM=7.229E-01  e=3.180E-01  Pseudomonas aeruginosa PAO1

Solvent-accessible surface area (backbone atoms only — not comparable to full-atom values): 11765 Å² total; per-residue (Å²): 108,54,68,54,71,62,67,52,85,82,51,79,64,59,76,74,37,66,40,58,66,66,53,50,53,54,60,69,69,50,67,74,45,64,86,65,84,56,97,60,45,68,61,50,22,51,37,47,48,53,51,48,55,53,47,57,50,43,25,39,54,63,65,41,34,51,39,31,46,40,46,70,70,67,63,45,49,44,70,59,51,7,62,64,63,76,49,51,43,69,55,40,49,52,46,31,52,52,39,49,49,52,55,46,54,57,38,53,67,40,32,27,91,73,27,75,87,30,83,51,52,49,56,16,35,46,63,60,34,44,76,69,64,76,51,46,94,93,60,58,88,74,68,51,96,87,62,80,52,71,71,56,54,53,49,55,52,49,52,48,44,38,64,72,52,47,47,58,49,48,53,57,58,70,68,48,84,84,74,74,78,72,63,57,68,59,52,51,50,55,49,70,65,31,65,68,54,23,62,75,68,72,56,129